Protein AF-A0A182UHN8-F1 (afdb_monomer_lite)

Radius of gyration: 19.1 Å; chains: 1; bounding box: 47×48×48 Å

pLDDT: mean 83.37, std 19.66, range [26.17, 98.44]

Structure (mmCIF, N/CA/C/O backbone):
data_AF-A0A182UHN8-F1
#
_entry.id   AF-A0A182UHN8-F1
#
loop_
_atom_site.group_PDB
_atom_site.id
_atom_site.type_symbol
_atom_site.label_atom_id
_atom_site.label_alt_id
_atom_site.label_comp_id
_atom_site.label_asym_id
_atom_site.label_entity_id
_atom_site.label_seq_id
_atom_site.pdbx_PDB_ins_code
_atom_site.Cartn_x
_atom_site.Cartn_y
_atom_site.Cartn_z
_atom_site.occupancy
_atom_site.B_iso_or_equiv
_atom_site.auth_seq_id
_atom_site.auth_comp_id
_atom_site.auth_asym_id
_atom_site.auth_atom_id
_atom_site.pdbx_PDB_model_num
ATOM 1 N N . MET A 1 1 ? 20.102 -12.180 -18.387 1.00 26.17 1 MET A N 1
ATOM 2 C CA . MET A 1 1 ? 20.367 -13.441 -17.661 1.00 26.17 1 MET A CA 1
ATOM 3 C C . MET A 1 1 ? 20.491 -13.085 -16.193 1.00 26.17 1 MET A C 1
ATOM 5 O O . MET A 1 1 ? 21.387 -12.323 -15.868 1.00 26.17 1 MET A O 1
ATOM 9 N N . CYS A 1 2 ? 19.552 -13.529 -15.353 1.00 28.80 2 CYS A N 1
ATOM 10 C CA . CYS A 1 2 ? 19.682 -13.438 -13.893 1.00 28.80 2 CYS A CA 1
ATOM 11 C C . CYS A 1 2 ? 20.934 -14.241 -13.522 1.00 28.80 2 CYS A C 1
ATOM 13 O O . CYS A 1 2 ? 21.008 -15.406 -13.922 1.00 28.80 2 CYS A O 1
ATOM 15 N N . SER A 1 3 ? 21.935 -13.631 -12.882 1.00 26.42 3 SER A N 1
ATOM 16 C CA . SER A 1 3 ? 23.120 -14.385 -12.479 1.00 26.42 3 SER A CA 1
ATOM 17 C C . SER A 1 3 ? 22.705 -15.420 -11.433 1.00 26.42 3 SER A C 1
ATOM 19 O O . SER A 1 3 ? 21.833 -15.189 -10.595 1.00 26.42 3 SER A O 1
ATOM 21 N N . TRP A 1 4 ? 23.303 -16.601 -11.526 1.00 28.38 4 TRP A N 1
ATOM 22 C CA . TRP A 1 4 ? 23.056 -17.731 -10.633 1.00 28.38 4 TRP A CA 1
ATOM 23 C C . TRP A 1 4 ? 23.365 -17.424 -9.154 1.00 28.38 4 TRP A C 1
ATOM 25 O O . TRP A 1 4 ? 22.931 -18.162 -8.274 1.00 28.38 4 TRP A O 1
ATOM 35 N N . GLU A 1 5 ? 24.047 -16.312 -8.874 1.00 29.52 5 GLU A N 1
ATOM 36 C CA . GLU A 1 5 ? 24.466 -15.890 -7.536 1.00 29.52 5 GLU A CA 1
ATOM 37 C C . GLU A 1 5 ? 23.300 -15.317 -6.706 1.00 29.52 5 GLU A C 1
ATOM 39 O O . GLU A 1 5 ? 23.086 -15.789 -5.590 1.00 29.52 5 GLU A O 1
ATOM 44 N N . GLU A 1 6 ? 22.442 -14.450 -7.271 1.00 35.53 6 GLU A N 1
ATOM 45 C CA . GLU A 1 6 ? 21.230 -13.937 -6.586 1.00 35.53 6 GLU A CA 1
ATOM 46 C C . GLU A 1 6 ? 20.193 -15.045 -6.307 1.00 35.53 6 GLU A C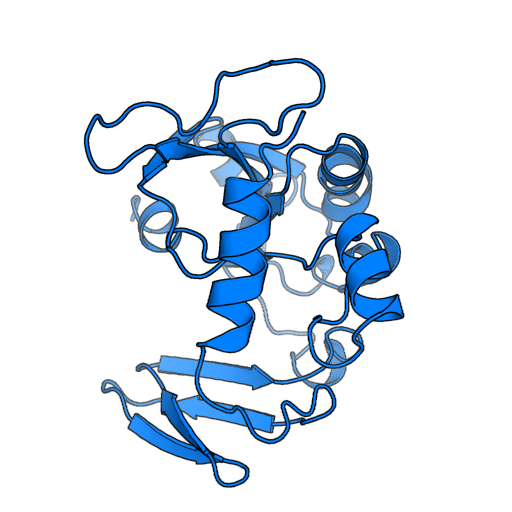 1
ATOM 48 O O . GLU A 1 6 ? 19.401 -14.966 -5.365 1.00 35.53 6 GLU A O 1
ATOM 53 N N . LEU A 1 7 ? 20.186 -16.094 -7.137 1.00 40.84 7 LEU A N 1
ATOM 54 C CA . LEU A 1 7 ? 19.288 -17.246 -7.001 1.00 40.84 7 LEU A CA 1
ATOM 55 C C . LEU A 1 7 ? 19.730 -18.191 -5.876 1.00 40.84 7 LEU A C 1
ATOM 57 O O . LEU A 1 7 ? 18.882 -18.820 -5.240 1.00 40.84 7 LEU A O 1
ATOM 61 N N . SER A 1 8 ? 21.036 -18.264 -5.605 1.00 36.09 8 SER A N 1
ATOM 62 C CA . SER A 1 8 ? 21.574 -19.024 -4.473 1.00 36.09 8 SER A CA 1
ATOM 63 C C . SER A 1 8 ? 21.294 -18.324 -3.144 1.00 36.09 8 SER A C 1
ATOM 65 O O . SER A 1 8 ? 20.935 -18.982 -2.174 1.00 36.09 8 SER A O 1
ATOM 67 N N . GLU A 1 9 ? 21.342 -16.991 -3.121 1.00 33.19 9 GLU A N 1
ATOM 68 C CA . GLU A 1 9 ? 21.148 -16.185 -1.915 1.00 33.19 9 GLU A CA 1
ATOM 69 C C . GLU A 1 9 ? 19.681 -16.202 -1.446 1.00 33.19 9 GLU A C 1
ATOM 71 O O . GLU A 1 9 ? 19.409 -16.358 -0.256 1.00 33.19 9 GLU A O 1
ATOM 76 N N . GLN A 1 10 ? 18.721 -16.188 -2.383 1.00 37.94 10 GLN A N 1
ATOM 77 C CA . GLN A 1 10 ? 17.288 -16.352 -2.081 1.00 37.94 10 GLN A CA 1
ATOM 78 C C . GLN A 1 10 ? 16.959 -17.733 -1.494 1.00 37.94 10 GLN A C 1
ATOM 80 O O . GLN A 1 10 ? 16.134 -17.839 -0.588 1.00 37.94 10 GLN A O 1
ATOM 85 N N . ALA A 1 11 ? 17.605 -18.795 -1.983 1.00 34.56 11 ALA A N 1
ATOM 86 C CA . ALA A 1 11 ? 17.442 -20.143 -1.438 1.00 34.56 11 ALA A CA 1
ATOM 87 C C . ALA A 1 11 ? 18.191 -20.322 -0.103 1.00 34.56 11 ALA A C 1
ATOM 89 O O . ALA A 1 11 ? 17.717 -21.025 0.788 1.00 34.56 11 ALA A O 1
ATOM 90 N N . TYR A 1 12 ? 19.339 -19.660 0.057 1.00 31.59 12 TYR A N 1
ATOM 91 C CA . TYR A 1 12 ? 20.165 -19.722 1.258 1.00 31.59 12 TYR A CA 1
ATOM 92 C C . TYR A 1 12 ? 19.512 -19.004 2.445 1.00 31.59 12 TYR A C 1
ATOM 94 O O . TYR A 1 12 ? 19.474 -19.564 3.539 1.00 31.59 12 TYR A O 1
ATOM 102 N N . LEU A 1 13 ? 18.924 -17.820 2.234 1.00 37.41 13 LEU A N 1
ATOM 103 C CA . LEU A 1 13 ? 18.219 -17.065 3.278 1.00 37.41 13 LEU A CA 1
ATOM 104 C C . LEU A 1 13 ? 16.912 -17.743 3.719 1.00 37.41 13 LEU A C 1
ATOM 106 O O . LEU A 1 13 ? 16.587 -17.719 4.904 1.00 37.41 13 LEU A O 1
ATOM 110 N N . LEU A 1 14 ? 16.207 -18.420 2.805 1.00 40.31 14 LEU A N 1
ATOM 111 C CA . LEU A 1 14 ? 15.054 -19.266 3.147 1.00 40.31 14 LEU A CA 1
ATOM 112 C C . LEU A 1 14 ? 15.443 -20.492 3.988 1.00 40.31 14 LEU A C 1
ATOM 114 O O . LEU A 1 14 ? 14.642 -20.939 4.801 1.00 40.31 14 LEU A O 1
ATOM 118 N N . ASN A 1 15 ? 16.659 -21.016 3.816 1.00 32.66 15 ASN A N 1
ATOM 119 C CA . ASN A 1 15 ? 17.153 -22.175 4.565 1.00 32.66 15 ASN A CA 1
ATOM 120 C C . ASN A 1 15 ? 17.793 -21.821 5.924 1.00 32.66 15 ASN A C 1
ATOM 122 O O . ASN A 1 15 ? 17.987 -22.725 6.730 1.00 32.66 15 ASN A O 1
ATOM 126 N N . HIS A 1 16 ? 18.132 -20.548 6.179 1.00 32.53 16 HIS A N 1
ATOM 127 C CA . HIS A 1 16 ? 18.831 -20.111 7.403 1.00 32.53 16 HIS A CA 1
ATOM 128 C C . HIS A 1 16 ? 18.027 -19.149 8.290 1.00 32.53 16 HIS A C 1
ATOM 130 O O . HIS A 1 16 ? 18.481 -18.810 9.384 1.00 32.53 16 HIS A O 1
ATOM 136 N N . ALA A 1 17 ? 16.829 -18.726 7.876 1.00 39.88 17 ALA A N 1
ATOM 137 C CA . ALA A 1 17 ? 15.845 -18.233 8.832 1.00 39.88 17 ALA A CA 1
ATOM 138 C C . ALA A 1 17 ? 15.439 -19.428 9.705 1.00 39.88 17 ALA A C 1
ATOM 140 O O . ALA A 1 17 ? 14.982 -20.438 9.173 1.00 39.88 17 ALA A O 1
ATOM 141 N N . GLY A 1 18 ? 15.707 -19.341 11.012 1.00 36.97 18 GLY A N 1
ATOM 142 C CA . GLY A 1 18 ? 15.533 -20.431 11.974 1.00 36.97 18 GLY A CA 1
ATOM 143 C C . GLY A 1 18 ? 14.221 -21.191 11.791 1.00 36.97 18 GLY A C 1
ATOM 144 O O . GLY A 1 18 ? 13.231 -20.625 11.337 1.00 36.97 18 GLY A O 1
ATOM 145 N N . SER A 1 19 ? 14.245 -22.481 12.124 1.00 38.59 19 SER A N 1
ATOM 146 C CA . SER A 1 19 ? 13.119 -23.410 12.038 1.00 38.59 19 SER A CA 1
ATOM 147 C C . SER A 1 19 ? 11.829 -22.802 12.597 1.00 38.59 19 SER A C 1
ATOM 149 O O . SER A 1 19 ? 11.541 -22.915 13.786 1.00 38.59 19 SER A O 1
ATOM 151 N N . VAL A 1 20 ? 11.036 -22.171 11.730 1.00 43.16 20 VAL A N 1
ATOM 152 C CA . VAL A 1 20 ? 9.632 -21.888 12.002 1.00 43.16 20 VAL A CA 1
ATOM 153 C C . VAL A 1 20 ? 8.937 -23.230 11.838 1.00 43.16 20 VAL A C 1
ATOM 155 O O . VAL A 1 20 ? 8.505 -23.609 10.745 1.00 43.16 20 VAL A O 1
ATOM 158 N N . GLU A 1 21 ? 8.935 -24.017 12.910 1.00 48.03 21 GLU A N 1
ATOM 159 C CA . GLU A 1 21 ? 8.080 -25.187 13.003 1.00 48.03 21 GLU A CA 1
ATOM 160 C C . GLU A 1 21 ? 6.629 -24.698 12.871 1.00 48.03 21 GLU A C 1
ATOM 162 O O . GLU A 1 21 ? 6.064 -24.095 13.773 1.00 48.03 21 GLU A O 1
ATOM 167 N N . HIS A 1 22 ? 6.056 -24.928 11.686 1.00 52.06 22 HIS A N 1
ATOM 168 C CA . HIS A 1 22 ? 4.647 -24.730 11.335 1.00 52.06 22 HIS A CA 1
ATOM 169 C C . HIS A 1 22 ? 4.134 -23.275 11.279 1.00 52.06 22 HIS A C 1
ATOM 171 O O . HIS A 1 22 ? 3.301 -22.870 12.085 1.00 52.06 22 HIS A O 1
ATOM 177 N N . TYR A 1 23 ? 4.500 -22.524 10.227 1.00 55.06 23 TYR A N 1
ATOM 178 C CA . TYR A 1 23 ? 3.661 -21.399 9.781 1.00 55.06 23 TYR A CA 1
ATOM 179 C C . TYR A 1 23 ? 2.317 -21.946 9.283 1.00 55.06 23 TYR A C 1
ATOM 181 O O . TYR A 1 23 ? 2.224 -22.511 8.190 1.00 55.06 23 TYR A O 1
ATOM 189 N N . ASP A 1 24 ? 1.287 -21.810 10.108 1.00 67.81 24 ASP A N 1
ATOM 190 C CA . ASP A 1 24 ? -0.085 -22.140 9.752 1.00 67.81 24 ASP A CA 1
ATOM 191 C C . ASP A 1 24 ? -0.770 -20.882 9.202 1.00 67.81 24 ASP A C 1
ATOM 193 O O . ASP A 1 24 ? -1.105 -19.948 9.931 1.00 67.81 24 ASP A O 1
ATOM 197 N N . ALA A 1 25 ? -0.931 -20.864 7.878 1.00 63.78 25 ALA A N 1
ATOM 198 C CA . ALA A 1 25 ? -1.525 -19.758 7.133 1.00 63.78 25 ALA A CA 1
ATOM 199 C C . ALA A 1 25 ? -3.021 -19.549 7.435 1.00 63.78 25 ALA A C 1
ATOM 201 O O . ALA A 1 25 ? -3.566 -18.509 7.065 1.00 63.78 25 ALA A O 1
ATOM 202 N N . ASP A 1 26 ? -3.668 -20.518 8.088 1.00 72.88 26 ASP A N 1
ATOM 203 C CA . ASP A 1 26 ? -5.080 -20.478 8.456 1.00 72.88 26 ASP A CA 1
ATOM 204 C C . ASP A 1 26 ? -5.279 -20.129 9.944 1.00 72.88 26 ASP A C 1
ATOM 206 O O . ASP A 1 26 ? -6.423 -20.074 10.422 1.00 72.88 26 ASP A O 1
ATOM 210 N N . ARG A 1 27 ? -4.190 -19.835 10.679 1.00 81.62 27 ARG A N 1
ATOM 211 C CA . ARG A 1 27 ? -4.266 -19.274 12.036 1.00 81.62 27 ARG A CA 1
ATOM 212 C C . ARG A 1 27 ? -5.012 -17.952 12.015 1.00 81.62 27 ARG A C 1
ATOM 214 O O . ARG A 1 27 ? -4.795 -17.086 11.168 1.00 81.62 27 ARG A O 1
ATOM 221 N N . ARG A 1 28 ? -5.906 -17.807 12.989 1.00 88.69 28 ARG A N 1
ATOM 222 C CA . ARG A 1 28 ? -6.798 -16.658 13.114 1.00 88.69 28 ARG A CA 1
ATOM 223 C C . ARG A 1 28 ? -6.740 -16.125 14.525 1.00 88.69 28 ARG A C 1
ATOM 225 O O . ARG A 1 28 ? -7.251 -16.756 15.443 1.00 88.69 28 ARG A O 1
ATOM 232 N N . PHE A 1 29 ? -6.194 -14.931 14.672 1.00 88.62 29 PHE A N 1
ATOM 233 C CA . PHE A 1 29 ? -6.163 -14.241 15.951 1.00 88.62 29 PHE A CA 1
ATOM 234 C C . PHE A 1 29 ? -6.209 -12.732 15.743 1.00 88.62 29 PHE A C 1
ATOM 236 O O . PHE A 1 29 ? -5.898 -12.214 14.671 1.00 88.62 29 PHE A O 1
ATOM 243 N N . ARG A 1 30 ? -6.618 -12.013 16.782 1.00 90.75 30 ARG A N 1
ATOM 244 C CA . ARG A 1 30 ? -6.564 -10.553 16.843 1.00 90.75 30 ARG A CA 1
ATOM 245 C C . ARG A 1 30 ? -6.094 -10.140 18.221 1.00 90.75 30 ARG A C 1
ATOM 247 O O . ARG A 1 30 ? -6.372 -10.829 19.199 1.00 90.75 30 ARG A O 1
ATOM 254 N N . GLY A 1 31 ? -5.444 -8.996 18.297 1.00 90.62 31 GLY A N 1
ATOM 255 C CA . GLY A 1 31 ? -4.995 -8.439 19.558 1.00 90.62 31 GLY A CA 1
ATOM 256 C C . GLY A 1 31 ? -4.920 -6.928 19.498 1.00 90.62 31 GLY A C 1
ATOM 257 O O . GLY A 1 31 ? -5.061 -6.309 18.442 1.00 90.62 31 GLY A O 1
ATOM 258 N N . GLN A 1 32 ? -4.724 -6.336 20.667 1.00 93.62 32 GLN A N 1
ATOM 259 C CA . GLN A 1 32 ? -4.545 -4.903 20.803 1.00 93.62 32 GLN A CA 1
ATOM 260 C C . GLN A 1 32 ? -3.597 -4.599 21.955 1.00 93.62 32 GLN A C 1
ATOM 262 O O . GLN A 1 32 ? -3.606 -5.276 22.982 1.00 93.62 32 GLN A O 1
ATOM 267 N N . ASN A 1 33 ? -2.824 -3.536 21.797 1.00 96.19 33 ASN A N 1
ATOM 268 C CA . ASN A 1 33 ? -2.113 -2.874 22.869 1.00 96.19 33 ASN A CA 1
ATOM 269 C C . ASN A 1 33 ? -2.633 -1.439 22.958 1.00 96.19 33 ASN A C 1
ATOM 271 O O . ASN A 1 33 ? -2.238 -0.582 22.175 1.00 96.19 33 ASN A O 1
ATOM 275 N N . SER A 1 34 ? -3.523 -1.174 23.912 1.00 96.31 34 SER A N 1
ATOM 276 C CA . SER A 1 34 ? -4.060 0.167 24.180 1.00 96.31 34 SER A CA 1
ATOM 277 C C . SER A 1 34 ? -3.166 1.005 25.100 1.00 96.31 34 SER A C 1
ATOM 279 O O . SER A 1 34 ? -3.499 2.145 25.421 1.00 96.31 34 SER A O 1
ATOM 281 N N . THR A 1 35 ? -2.032 0.459 25.544 1.00 96.75 35 THR A N 1
ATOM 282 C CA . THR A 1 35 ? -1.111 1.149 26.447 1.00 96.75 35 THR A CA 1
ATOM 283 C C . THR A 1 35 ? -0.149 2.063 25.684 1.00 96.75 35 THR A C 1
ATOM 285 O O . THR A 1 35 ? -0.059 2.047 24.454 1.00 96.75 35 THR A O 1
ATOM 288 N N . ASN A 1 36 ? 0.607 2.864 26.439 1.00 97.25 36 ASN A N 1
ATOM 289 C CA . ASN A 1 36 ? 1.628 3.768 25.908 1.00 97.25 36 ASN A CA 1
ATOM 290 C C . ASN A 1 36 ? 3.041 3.162 25.874 1.00 97.25 36 ASN A C 1
ATOM 292 O O . ASN A 1 36 ? 3.992 3.878 25.569 1.00 97.25 36 ASN A O 1
ATOM 296 N N . HIS A 1 37 ? 3.192 1.871 26.172 1.00 96.06 37 HIS A N 1
ATOM 297 C CA . HIS A 1 37 ? 4.466 1.160 26.107 1.00 96.06 37 HIS A CA 1
ATOM 298 C C . HIS A 1 37 ? 4.314 -0.147 25.328 1.00 96.06 37 HIS A C 1
ATOM 300 O O . HIS A 1 37 ? 3.216 -0.662 25.135 1.00 96.06 37 HIS A O 1
ATOM 306 N N . THR A 1 38 ? 5.428 -0.656 24.816 1.00 96.69 38 THR A N 1
ATOM 307 C CA . THR A 1 38 ? 5.451 -1.953 24.144 1.00 96.69 38 THR A CA 1
ATOM 308 C C . THR A 1 38 ? 5.147 -3.051 25.156 1.00 96.69 38 THR A C 1
ATOM 310 O O . THR A 1 38 ? 5.710 -3.044 26.251 1.00 96.69 38 THR A O 1
ATOM 313 N N . ILE A 1 39 ? 4.290 -3.999 24.784 1.00 95.50 39 ILE A N 1
ATOM 314 C CA . ILE A 1 39 ? 3.978 -5.171 25.608 1.00 95.50 39 ILE A CA 1
ATOM 315 C C . ILE A 1 39 ? 4.495 -6.443 24.941 1.00 95.50 39 ILE A C 1
ATOM 317 O O . ILE A 1 39 ? 4.625 -6.505 23.717 1.00 95.50 39 ILE A O 1
ATOM 321 N N . ILE A 1 40 ? 4.765 -7.459 25.756 1.00 94.44 40 ILE A N 1
ATOM 322 C CA . ILE A 1 40 ? 4.991 -8.828 25.295 1.00 94.44 40 ILE A CA 1
ATOM 323 C C . ILE A 1 40 ? 3.736 -9.621 25.643 1.00 94.44 40 ILE A C 1
ATOM 325 O O . ILE A 1 40 ? 3.259 -9.555 26.776 1.00 94.44 40 ILE A O 1
ATOM 329 N N . THR A 1 41 ? 3.184 -10.336 24.672 1.00 89.62 41 THR A N 1
ATOM 330 C CA . THR A 1 41 ? 2.010 -11.189 24.866 1.00 89.62 41 THR A CA 1
ATOM 331 C C . THR A 1 41 ? 2.242 -12.547 24.225 1.00 89.62 41 THR A C 1
ATOM 333 O O . THR A 1 41 ? 2.949 -12.643 23.224 1.00 89.62 41 THR A O 1
ATOM 336 N N . GLU A 1 42 ? 1.670 -13.592 24.809 1.00 89.44 42 GLU A N 1
ATOM 337 C CA . GLU A 1 42 ? 1.708 -14.939 24.253 1.00 89.44 42 GLU A CA 1
ATOM 338 C C . GLU A 1 42 ? 0.381 -15.220 23.545 1.00 89.44 42 GLU A C 1
ATOM 340 O O . GLU A 1 42 ? -0.693 -15.026 24.117 1.00 89.44 42 GLU A O 1
ATOM 345 N N . MET A 1 43 ? 0.450 -15.646 22.288 1.00 83.81 43 MET A N 1
ATOM 346 C CA . MET A 1 43 ? -0.704 -16.036 21.480 1.00 83.81 43 MET A CA 1
ATOM 347 C C . MET A 1 43 ? -0.337 -17.306 20.720 1.00 83.81 43 MET A C 1
ATOM 349 O O . MET A 1 43 ? 0.716 -17.361 20.094 1.00 83.81 43 MET A O 1
ATOM 353 N N . ASP A 1 44 ? -1.186 -18.329 20.789 1.00 78.69 44 ASP A N 1
ATOM 354 C CA . ASP A 1 44 ? -0.973 -19.619 20.115 1.00 78.69 44 ASP A CA 1
ATOM 355 C C . ASP A 1 44 ? 0.407 -20.263 20.387 1.00 78.69 44 ASP A C 1
ATOM 357 O O . ASP A 1 44 ? 0.987 -20.909 19.517 1.00 78.69 44 ASP A O 1
ATOM 361 N N . GLY A 1 45 ? 0.940 -20.093 21.604 1.00 83.25 45 GLY A N 1
ATOM 362 C CA . GLY A 1 45 ? 2.239 -20.643 22.016 1.00 83.25 45 GLY A CA 1
ATOM 363 C C . GLY A 1 45 ? 3.458 -19.882 21.480 1.00 83.25 45 GLY A C 1
ATOM 364 O O . GLY A 1 45 ? 4.590 -20.321 21.677 1.00 83.25 45 GLY A O 1
ATOM 365 N N . GLU A 1 46 ? 3.251 -18.740 20.821 1.00 83.88 46 GLU A N 1
ATOM 366 C CA . GLU A 1 46 ? 4.307 -17.845 20.355 1.00 83.88 46 GLU A CA 1
ATOM 367 C C . GLU A 1 46 ? 4.276 -16.518 21.125 1.00 83.88 46 GLU A C 1
ATOM 369 O O . GLU A 1 46 ? 3.220 -15.986 21.473 1.00 83.88 46 GLU A O 1
ATOM 374 N N . SER A 1 47 ? 5.459 -15.964 21.400 1.00 88.75 47 SER A N 1
ATOM 375 C CA . SER A 1 47 ? 5.605 -14.660 22.053 1.00 88.75 47 SER A CA 1
ATOM 376 C C . SER A 1 47 ? 5.688 -13.541 21.020 1.00 88.75 47 SER A C 1
ATOM 378 O O . SER A 1 47 ? 6.559 -13.545 20.151 1.00 88.75 47 SER A O 1
ATOM 380 N N . PHE A 1 48 ? 4.829 -12.536 21.162 1.00 89.75 48 PHE A N 1
ATOM 381 C CA . PHE A 1 48 ? 4.754 -11.379 20.281 1.00 89.75 48 PHE A CA 1
ATOM 382 C C . PHE A 1 48 ? 5.105 -10.094 21.020 1.00 89.75 48 PHE A C 1
ATOM 384 O O . PHE A 1 48 ? 4.627 -9.838 22.127 1.00 89.75 48 PHE A O 1
ATOM 391 N N . LEU A 1 49 ? 5.893 -9.249 20.358 1.00 94.31 49 LEU A N 1
ATOM 392 C CA . LEU A 1 49 ? 6.165 -7.883 20.784 1.00 94.31 49 LEU A CA 1
ATOM 393 C C . LEU A 1 49 ? 5.170 -6.937 20.102 1.00 94.31 49 LEU A C 1
ATOM 395 O O . LEU A 1 49 ? 5.224 -6.763 18.885 1.00 94.31 49 LEU A O 1
ATOM 399 N N . ILE A 1 50 ? 4.273 -6.316 20.869 1.00 94.69 50 ILE A N 1
ATOM 400 C CA . ILE A 1 50 ? 3.207 -5.465 20.326 1.00 94.69 50 ILE A CA 1
ATOM 401 C C . ILE A 1 50 ? 3.485 -3.992 20.660 1.00 94.69 50 ILE A C 1
ATOM 403 O O . ILE A 1 50 ? 3.507 -3.632 21.845 1.00 94.69 50 ILE A O 1
ATOM 407 N N . PRO A 1 51 ? 3.673 -3.114 19.654 1.00 95.44 51 PRO A N 1
ATOM 408 C CA . PRO A 1 51 ? 3.914 -1.690 19.878 1.00 95.44 51 PRO A CA 1
ATOM 409 C C . PRO A 1 51 ? 2.757 -0.986 20.606 1.00 95.44 51 PRO A C 1
ATOM 411 O O . PRO A 1 51 ? 1.630 -1.486 20.586 1.00 95.44 51 PRO A O 1
ATOM 414 N N . PRO A 1 52 ? 3.006 0.182 21.227 1.00 96.06 52 PRO A N 1
ATOM 415 C CA . PRO A 1 52 ? 1.958 0.989 21.847 1.00 96.06 52 PRO A CA 1
ATOM 416 C C . PRO A 1 52 ? 0.866 1.379 20.849 1.00 96.06 52 PRO A C 1
ATOM 418 O O . PRO A 1 52 ? 1.176 1.744 19.716 1.00 96.06 52 PRO A O 1
ATOM 421 N N . ARG A 1 53 ? -0.388 1.416 21.307 1.00 95.31 53 ARG A N 1
ATOM 422 C CA . ARG A 1 53 ? -1.555 1.914 20.551 1.00 95.31 53 ARG A CA 1
ATOM 423 C C . ARG A 1 53 ? -1.744 1.243 19.184 1.00 95.31 53 ARG A C 1
ATOM 425 O O . ARG A 1 53 ? -2.048 1.909 18.199 1.00 95.31 53 ARG A O 1
ATOM 432 N N . VAL A 1 54 ? -1.570 -0.076 19.133 1.00 94.62 54 VAL A N 1
ATOM 433 C CA . VAL A 1 54 ? -1.760 -0.892 17.924 1.00 94.62 54 VAL A CA 1
ATOM 434 C C . VAL A 1 54 ? -2.858 -1.916 18.157 1.00 94.62 54 VAL A C 1
ATOM 436 O O . VAL A 1 54 ? -2.853 -2.611 19.170 1.00 94.62 54 VAL A O 1
ATOM 439 N N . ALA A 1 55 ? -3.757 -2.053 17.188 1.00 93.88 55 ALA A N 1
ATOM 440 C CA . ALA A 1 55 ? -4.591 -3.234 17.017 1.00 93.88 55 ALA A CA 1
ATOM 441 C C . ALA A 1 55 ? -4.108 -4.005 15.784 1.00 93.88 55 ALA A C 1
ATOM 443 O O . ALA A 1 55 ? -3.608 -3.411 14.828 1.00 93.88 55 ALA A O 1
ATOM 444 N N . PHE A 1 56 ? -4.224 -5.327 15.811 1.00 93.06 56 PHE A N 1
ATOM 445 C CA . PHE A 1 56 ? -3.805 -6.179 14.705 1.00 93.06 56 PHE A CA 1
ATOM 446 C C . PHE A 1 56 ? -4.732 -7.378 14.556 1.00 93.06 56 PHE A C 1
ATOM 448 O O . PHE A 1 56 ? -5.335 -7.860 15.519 1.00 93.06 56 PHE A O 1
ATOM 455 N N . ILE A 1 57 ? -4.809 -7.869 13.325 1.00 92.44 57 ILE A N 1
ATOM 456 C CA . ILE A 1 57 ? -5.589 -9.034 12.931 1.00 92.44 57 ILE A CA 1
ATOM 457 C C . ILE A 1 57 ? -4.675 -9.911 12.080 1.00 92.44 57 ILE A C 1
ATOM 459 O O . ILE A 1 57 ? -4.123 -9.452 11.082 1.00 92.44 57 ILE A O 1
ATOM 463 N N . ASN A 1 58 ? -4.533 -11.173 12.468 1.00 90.31 58 ASN A N 1
ATOM 464 C CA . ASN A 1 58 ? -4.045 -12.223 11.594 1.00 90.31 58 ASN A CA 1
ATOM 465 C C . ASN A 1 58 ? -5.259 -12.991 11.071 1.00 90.31 58 ASN A C 1
ATOM 467 O O . ASN A 1 58 ? -5.916 -13.730 11.807 1.00 90.31 58 ASN A O 1
ATOM 471 N N . SER A 1 59 ? -5.607 -12.750 9.813 1.00 89.75 59 SER A N 1
ATOM 472 C CA . SER A 1 59 ? -6.630 -13.508 9.109 1.00 89.75 59 SER A CA 1
ATOM 473 C C . SER A 1 59 ? -6.442 -13.370 7.609 1.00 89.75 59 SER A C 1
ATOM 475 O O . SER A 1 59 ? -5.744 -12.485 7.111 1.00 89.75 59 SER A O 1
ATOM 477 N N . SER A 1 60 ? -7.127 -14.238 6.883 1.00 88.69 60 SER A N 1
ATOM 478 C CA . SER A 1 60 ? -7.259 -14.113 5.447 1.00 88.69 60 SER A CA 1
ATOM 479 C C . SER A 1 60 ? -8.073 -12.862 5.080 1.00 88.69 60 SER A C 1
ATOM 481 O O . SER A 1 60 ? -9.101 -12.573 5.689 1.00 88.69 60 SER A O 1
ATOM 483 N N . ILE A 1 61 ? -7.611 -12.119 4.070 1.00 89.81 61 ILE A N 1
ATOM 484 C CA . ILE A 1 61 ? -8.210 -10.837 3.663 1.00 89.81 61 ILE A CA 1
ATOM 485 C C . ILE A 1 61 ? -9.614 -10.976 3.054 1.00 89.81 61 ILE A C 1
ATOM 487 O O . ILE A 1 61 ? -10.375 -10.019 3.043 1.00 89.81 61 ILE A O 1
ATOM 491 N N . ASP A 1 62 ? -9.987 -12.158 2.565 1.00 88.94 62 ASP A N 1
ATOM 492 C CA . ASP A 1 62 ? -11.356 -12.450 2.108 1.00 88.94 62 ASP A CA 1
ATOM 493 C C . ASP A 1 62 ? -12.396 -12.348 3.239 1.00 88.94 62 ASP A C 1
ATOM 495 O O . ASP A 1 62 ? -13.579 -12.170 2.969 1.00 88.94 62 ASP A O 1
ATOM 499 N N . ARG A 1 63 ? -11.952 -12.384 4.500 1.00 91.50 63 ARG A N 1
ATOM 500 C CA . ARG A 1 63 ? -12.774 -12.213 5.705 1.00 91.50 63 ARG A CA 1
ATOM 501 C C . ARG A 1 63 ? -12.712 -10.794 6.266 1.00 91.50 63 ARG A C 1
ATOM 503 O O . ARG A 1 63 ? -12.989 -10.593 7.443 1.00 91.50 63 ARG A O 1
ATOM 510 N N . PHE A 1 64 ? -12.324 -9.811 5.452 1.00 92.56 64 PHE A N 1
ATOM 511 C CA . PHE A 1 64 ? -12.163 -8.412 5.861 1.00 92.56 64 PHE A CA 1
ATOM 512 C C . PHE A 1 64 ? -13.364 -7.887 6.668 1.00 92.56 64 PHE A C 1
ATOM 514 O O . PHE A 1 64 ? -13.191 -7.358 7.765 1.00 92.56 64 PHE A O 1
ATOM 521 N N . GLU A 1 65 ? -14.580 -8.104 6.158 1.00 92.25 65 GLU A N 1
ATOM 522 C CA . GLU A 1 65 ? -15.829 -7.622 6.770 1.00 92.25 65 GLU A CA 1
ATOM 523 C C . GLU A 1 65 ? -16.187 -8.332 8.088 1.00 92.25 65 GLU A C 1
ATOM 525 O O . GLU A 1 65 ? -17.072 -7.879 8.806 1.00 92.25 65 GLU A O 1
ATOM 530 N N . GLU A 1 66 ? -15.514 -9.431 8.441 1.00 93.94 66 GLU A N 1
ATOM 531 C CA . GLU A 1 66 ? -15.719 -10.104 9.729 1.00 93.94 66 GLU A CA 1
ATOM 532 C C . GLU A 1 66 ? -14.935 -9.446 10.873 1.00 93.94 66 GLU A C 1
ATOM 534 O O . GLU A 1 66 ? -15.231 -9.689 12.044 1.00 93.94 66 GLU A O 1
ATOM 539 N N . TYR A 1 67 ? -13.912 -8.647 10.551 1.00 91.50 67 TYR A N 1
ATOM 540 C CA . TYR A 1 67 ? -12.999 -8.074 11.542 1.00 91.50 67 TYR A CA 1
ATOM 541 C C . TYR A 1 67 ? -12.987 -6.552 11.590 1.00 91.50 67 TYR A C 1
ATOM 543 O O . TYR A 1 67 ? -12.639 -6.009 12.638 1.00 91.50 67 TYR A O 1
ATOM 551 N N . ILE A 1 68 ? -13.327 -5.887 10.488 1.00 93.81 68 ILE A N 1
ATOM 552 C CA . ILE A 1 68 ? -13.358 -4.428 10.390 1.00 93.81 68 ILE A CA 1
ATOM 553 C C . ILE A 1 68 ? -14.814 -3.980 10.353 1.00 93.81 68 ILE A C 1
ATOM 555 O O . ILE A 1 68 ? -15.586 -4.445 9.512 1.00 93.81 68 ILE A O 1
ATOM 559 N N . ASP A 1 69 ? -15.181 -3.083 11.266 1.00 92.62 69 ASP A N 1
ATOM 560 C CA . ASP A 1 69 ? -16.537 -2.544 11.326 1.00 92.62 69 ASP A CA 1
ATOM 561 C C . ASP A 1 69 ? -16.828 -1.721 10.061 1.00 92.62 69 ASP A C 1
ATOM 563 O O . ASP A 1 69 ? -15.979 -0.968 9.581 1.00 92.62 69 ASP A O 1
ATOM 567 N N . GLN A 1 70 ? -18.035 -1.845 9.508 1.00 88.69 70 GLN A N 1
ATOM 568 C CA . GLN A 1 70 ? -18.445 -1.136 8.292 1.00 88.69 70 GLN A CA 1
ATOM 569 C C . GLN A 1 70 ? -18.417 0.389 8.473 1.00 88.69 70 GLN A C 1
ATOM 571 O O . GLN A 1 70 ? -18.199 1.135 7.508 1.00 88.69 70 GLN A O 1
ATOM 576 N N . ASP A 1 71 ? -18.589 0.856 9.708 1.00 90.38 71 ASP A N 1
ATOM 577 C CA . ASP A 1 71 ? -18.528 2.274 10.051 1.00 90.38 71 ASP A CA 1
ATOM 578 C C . ASP A 1 71 ? -17.101 2.770 10.321 1.00 90.38 71 ASP A C 1
ATOM 580 O O . ASP A 1 71 ? -16.866 3.980 10.307 1.00 90.38 71 ASP A O 1
ATOM 584 N N . GLU A 1 72 ? -16.123 1.871 10.462 1.00 95.12 72 GLU A N 1
ATOM 585 C CA . GLU A 1 72 ? -14.727 2.234 10.699 1.00 95.12 72 GLU A CA 1
ATOM 586 C C . GLU A 1 72 ? -14.116 2.889 9.455 1.00 95.12 72 GLU A C 1
ATOM 588 O O . GLU A 1 72 ? -14.121 2.319 8.358 1.00 95.12 72 GLU A O 1
ATOM 593 N N . LYS A 1 73 ? -13.597 4.110 9.625 1.00 96.75 73 LYS A N 1
ATOM 594 C CA . LYS A 1 73 ? -12.908 4.877 8.579 1.00 96.75 73 LYS A CA 1
ATOM 595 C C . LYS A 1 73 ? -11.462 5.112 8.985 1.00 96.75 73 LYS A C 1
ATOM 597 O O . LYS A 1 73 ? -11.170 5.309 10.162 1.00 96.75 73 LYS A O 1
ATOM 602 N N . PHE A 1 74 ? -10.582 5.171 7.995 1.00 96.38 74 PHE A N 1
ATOM 603 C CA . PHE A 1 74 ? -9.154 5.386 8.210 1.00 96.38 74 PHE A CA 1
ATOM 604 C C . PHE A 1 74 ? -8.685 6.676 7.542 1.00 96.38 74 PHE A C 1
ATOM 606 O O . PHE A 1 74 ? -9.132 7.008 6.448 1.00 96.38 74 PHE A O 1
ATOM 613 N N . ASP A 1 75 ? -7.732 7.376 8.152 1.00 95.56 75 ASP A N 1
ATOM 614 C CA . ASP A 1 75 ? -7.050 8.508 7.507 1.00 95.56 75 ASP A CA 1
ATOM 615 C C . ASP A 1 75 ? -6.065 8.040 6.426 1.00 95.56 75 ASP A C 1
ATOM 617 O O . ASP A 1 75 ? -5.875 8.698 5.403 1.00 95.56 75 ASP A O 1
ATOM 621 N N . LEU A 1 76 ? -5.455 6.872 6.636 1.00 96.25 76 LEU A N 1
ATOM 622 C CA . LEU A 1 76 ? -4.448 6.289 5.761 1.00 96.25 76 LEU A CA 1
ATOM 623 C C . LEU A 1 76 ? -4.632 4.773 5.691 1.00 96.25 76 LEU A C 1
ATOM 625 O O . LEU A 1 76 ? -4.587 4.081 6.705 1.00 96.25 76 LEU A O 1
ATOM 629 N N . ILE A 1 77 ? -4.767 4.257 4.475 1.00 97.00 77 ILE A N 1
ATOM 630 C CA . ILE A 1 77 ? -4.820 2.830 4.170 1.00 97.00 77 ILE A CA 1
ATOM 631 C C . ILE A 1 77 ? -3.610 2.507 3.297 1.00 97.00 77 ILE A C 1
ATOM 633 O O . ILE A 1 77 ? -3.473 3.054 2.205 1.00 97.00 77 ILE A O 1
ATOM 637 N N . VAL A 1 78 ? -2.731 1.615 3.758 1.00 96.94 78 VAL A N 1
ATOM 638 C CA . VAL A 1 78 ? -1.534 1.194 3.013 1.00 96.94 78 VAL A CA 1
ATOM 639 C C . VAL A 1 78 ? -1.633 -0.286 2.675 1.00 96.94 78 VAL A C 1
ATOM 641 O O . VAL A 1 78 ? -1.825 -1.119 3.556 1.00 96.94 78 VAL A O 1
ATOM 644 N N . LEU A 1 79 ? -1.460 -0.616 1.399 1.00 96.38 79 LEU A N 1
ATOM 645 C CA . LEU A 1 79 ? -1.476 -1.977 0.888 1.00 96.38 79 LEU A CA 1
ATOM 646 C C . LEU A 1 79 ? -0.111 -2.338 0.299 1.00 96.38 79 LEU A C 1
ATOM 648 O O . LEU A 1 79 ? 0.414 -1.633 -0.563 1.00 96.38 79 LEU A O 1
ATOM 652 N N . ASP A 1 80 ? 0.422 -3.485 0.714 1.00 93.50 80 ASP A N 1
ATOM 653 C CA . ASP A 1 80 ? 1.528 -4.185 0.049 1.00 93.50 80 ASP A CA 1
ATOM 654 C C . ASP A 1 80 ? 1.038 -5.571 -0.386 1.00 93.50 80 ASP A C 1
ATOM 656 O O . ASP A 1 80 ? 1.290 -6.571 0.292 1.00 93.50 80 ASP A O 1
ATOM 660 N N . PRO A 1 81 ? 0.212 -5.638 -1.446 1.00 91.50 81 PRO A N 1
ATOM 661 C CA . PRO A 1 81 ? -0.459 -6.875 -1.784 1.00 91.50 81 PRO A CA 1
ATOM 662 C C . PRO A 1 81 ? 0.548 -7.92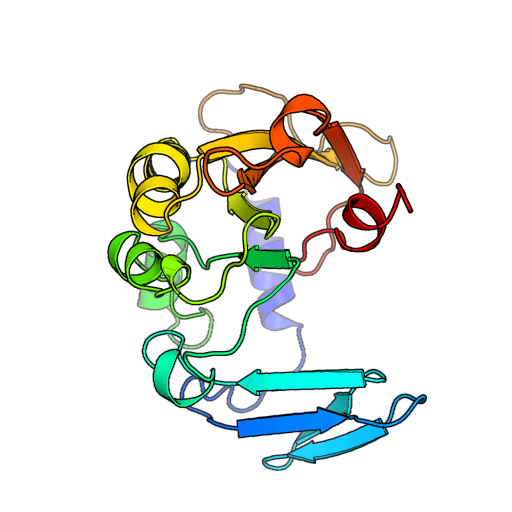9 -2.279 1.00 91.50 81 PRO A C 1
ATOM 664 O O . PRO A 1 81 ? 1.482 -7.609 -3.023 1.00 91.50 81 PRO A O 1
ATOM 667 N N . PRO A 1 82 ? 0.336 -9.213 -1.938 1.00 86.94 82 PRO A N 1
ATOM 668 C CA . PRO A 1 82 ? 1.135 -10.332 -2.427 1.00 86.94 82 PRO A CA 1
ATOM 669 C C . PRO A 1 82 ? 0.804 -10.616 -3.901 1.00 86.94 82 PRO A C 1
ATOM 671 O O . PRO A 1 82 ? 0.097 -11.575 -4.228 1.00 86.94 82 PRO A O 1
ATOM 674 N N . TRP A 1 83 ? 1.293 -9.741 -4.786 1.00 85.19 83 TRP A N 1
ATOM 675 C CA . TRP A 1 83 ? 1.020 -9.731 -6.222 1.00 85.19 83 TRP A CA 1
ATOM 676 C C . TRP A 1 83 ? 1.173 -11.109 -6.861 1.00 85.19 83 TRP A C 1
ATOM 678 O O . TRP A 1 83 ? 2.148 -11.830 -6.618 1.00 85.19 83 TRP A O 1
ATOM 688 N N . TRP A 1 84 ? 0.251 -11.443 -7.762 1.00 77.50 84 TRP A N 1
ATOM 689 C CA . TRP A 1 84 ? 0.323 -12.680 -8.522 1.00 77.50 84 TRP A CA 1
ATOM 690 C C . TRP A 1 84 ? 1.619 -12.760 -9.341 1.00 77.50 84 TRP A C 1
ATOM 692 O O . TRP A 1 84 ? 1.835 -12.022 -10.304 1.00 77.50 84 TRP A O 1
ATOM 702 N N . ASN A 1 85 ? 2.489 -13.707 -8.988 1.00 73.44 85 ASN A N 1
ATOM 703 C CA . ASN A 1 85 ? 3.803 -13.854 -9.601 1.00 73.44 85 ASN A CA 1
ATOM 704 C C . ASN A 1 85 ? 4.044 -15.288 -10.098 1.00 73.44 85 ASN A C 1
ATOM 706 O O . ASN A 1 85 ? 4.094 -16.253 -9.331 1.00 73.44 85 ASN A O 1
ATOM 710 N N . LYS A 1 86 ? 4.262 -15.432 -11.413 1.00 66.00 86 LYS A N 1
ATOM 711 C CA . LYS A 1 86 ? 4.497 -16.727 -12.076 1.00 66.00 86 LYS A CA 1
ATOM 712 C C . LYS A 1 86 ? 5.697 -17.493 -11.500 1.00 66.00 86 LYS A C 1
ATOM 714 O O . LYS A 1 86 ? 5.666 -18.720 -11.498 1.00 66.00 86 LYS A O 1
ATOM 719 N N . TYR A 1 87 ? 6.731 -16.801 -11.020 1.00 64.56 87 TYR A N 1
ATOM 720 C CA . TYR A 1 87 ? 7.907 -17.434 -10.420 1.00 64.56 87 TYR A CA 1
ATOM 721 C C . TYR A 1 87 ? 7.581 -18.069 -9.065 1.00 64.56 87 TYR A C 1
ATOM 723 O O . TYR A 1 87 ? 7.815 -19.261 -8.884 1.00 64.56 87 TYR A O 1
ATOM 731 N N . ILE A 1 88 ? 6.949 -17.315 -8.161 1.00 63.66 88 ILE A N 1
ATOM 732 C CA . ILE A 1 88 ? 6.559 -17.813 -6.831 1.00 63.66 88 ILE A CA 1
ATOM 733 C C . ILE A 1 88 ? 5.619 -19.020 -6.954 1.00 63.66 88 ILE A C 1
ATOM 735 O O . ILE A 1 88 ? 5.719 -19.966 -6.182 1.00 63.66 88 ILE A O 1
ATOM 739 N N . ARG A 1 89 ? 4.777 -19.070 -7.996 1.00 63.91 89 ARG A N 1
ATOM 740 C CA . ARG A 1 89 ? 3.958 -20.257 -8.299 1.00 63.91 89 ARG A CA 1
ATOM 741 C C . ARG A 1 89 ? 4.780 -21.500 -8.631 1.00 63.91 89 ARG A C 1
ATOM 743 O O . ARG A 1 89 ? 4.405 -22.591 -8.215 1.00 63.91 89 ARG A O 1
ATOM 750 N N . ARG A 1 90 ? 5.869 -21.352 -9.394 1.00 59.97 90 ARG A N 1
ATOM 751 C CA . ARG A 1 90 ? 6.771 -22.470 -9.719 1.00 59.97 90 ARG A CA 1
ATOM 752 C C . ARG A 1 90 ? 7.488 -22.965 -8.467 1.00 59.97 90 ARG A C 1
ATOM 754 O O . ARG A 1 90 ? 7.586 -24.169 -8.288 1.00 59.97 90 ARG A O 1
ATOM 761 N N . VAL A 1 91 ? 7.898 -22.052 -7.585 1.00 61.72 91 VAL A N 1
ATOM 762 C CA . VAL A 1 91 ? 8.472 -22.403 -6.278 1.00 61.72 91 VAL A CA 1
ATOM 763 C C . VAL A 1 91 ? 7.446 -23.144 -5.416 1.00 61.72 91 VAL A C 1
ATOM 765 O O . VAL A 1 91 ? 7.756 -24.225 -4.934 1.00 61.72 91 VAL A O 1
ATOM 768 N N . LYS A 1 92 ? 6.201 -22.655 -5.313 1.00 58.03 92 LYS A N 1
ATOM 769 C CA . LYS A 1 92 ? 5.113 -23.329 -4.576 1.00 58.03 92 LYS A CA 1
ATOM 770 C C . LYS A 1 92 ? 4.823 -24.743 -5.088 1.00 58.03 92 LYS A C 1
ATOM 772 O O . LYS A 1 92 ? 4.549 -25.632 -4.291 1.00 58.03 92 LYS A O 1
ATOM 777 N N . ALA A 1 93 ? 4.874 -24.951 -6.406 1.00 60.34 93 ALA A N 1
ATOM 778 C CA . ALA A 1 93 ? 4.656 -26.265 -7.012 1.00 60.34 93 ALA A CA 1
ATOM 779 C C . ALA A 1 93 ? 5.740 -27.289 -6.629 1.00 60.34 93 ALA A C 1
ATOM 781 O O . ALA A 1 93 ? 5.474 -28.486 -6.650 1.00 60.34 93 ALA A O 1
ATOM 782 N N . VAL A 1 94 ? 6.942 -26.820 -6.281 1.00 60.72 94 VAL A N 1
ATOM 783 C CA . VAL A 1 94 ? 8.079 -27.664 -5.886 1.00 60.72 94 VAL A CA 1
ATOM 784 C C . VAL A 1 94 ? 8.210 -27.756 -4.361 1.00 60.72 94 VAL A C 1
ATOM 786 O O . VAL A 1 94 ? 8.570 -28.805 -3.840 1.00 60.72 94 VAL A O 1
ATOM 789 N N . ASN A 1 95 ? 7.888 -26.685 -3.631 1.00 56.91 95 ASN A N 1
ATOM 790 C CA . ASN A 1 95 ? 7.937 -26.627 -2.175 1.00 56.91 95 ASN A CA 1
ATOM 791 C C . ASN A 1 95 ? 6.771 -25.793 -1.620 1.00 56.91 95 ASN A C 1
ATOM 793 O O . ASN A 1 95 ? 6.854 -24.570 -1.489 1.00 56.91 95 ASN A O 1
ATOM 797 N N . ALA A 1 96 ? 5.687 -26.476 -1.246 1.00 55.09 96 ALA A N 1
ATOM 798 C CA . ALA A 1 96 ? 4.491 -25.846 -0.692 1.00 55.09 96 ALA A CA 1
ATOM 799 C C . ALA A 1 96 ? 4.745 -25.091 0.629 1.00 55.09 96 ALA A C 1
ATOM 801 O O . ALA A 1 96 ? 3.987 -24.177 0.947 1.00 55.09 96 ALA A O 1
ATOM 802 N N . LYS A 1 97 ? 5.811 -25.436 1.368 1.00 53.03 97 LYS A N 1
ATOM 803 C CA . LYS A 1 97 ? 6.179 -24.811 2.650 1.00 53.03 97 LYS A CA 1
ATOM 804 C C . LYS A 1 97 ? 7.003 -23.525 2.495 1.00 53.03 97 LYS A C 1
ATOM 806 O O . LYS A 1 97 ? 7.145 -22.790 3.460 1.00 53.03 97 LYS A O 1
ATOM 811 N N . ALA A 1 98 ? 7.530 -23.235 1.302 1.00 51.22 98 ALA A N 1
ATOM 812 C CA . ALA A 1 98 ? 8.433 -22.102 1.063 1.00 51.22 98 ALA A CA 1
ATOM 813 C C . ALA A 1 98 ? 7.748 -20.857 0.459 1.00 51.22 98 ALA A C 1
ATOM 815 O O . ALA A 1 98 ? 8.430 -19.956 -0.026 1.00 51.22 98 ALA A O 1
ATOM 816 N N . SER A 1 99 ? 6.410 -20.796 0.420 1.00 57.84 99 SER A N 1
ATOM 817 C CA . SER A 1 99 ? 5.698 -19.706 -0.266 1.00 57.84 99 SER A CA 1
ATOM 818 C C . SER A 1 99 ? 4.438 -19.241 0.460 1.00 57.84 99 SER A C 1
ATOM 820 O O . SER A 1 99 ? 3.642 -20.067 0.900 1.00 57.84 99 SER A O 1
ATOM 822 N N . TYR A 1 100 ? 4.210 -17.926 0.480 1.00 64.62 100 TYR A N 1
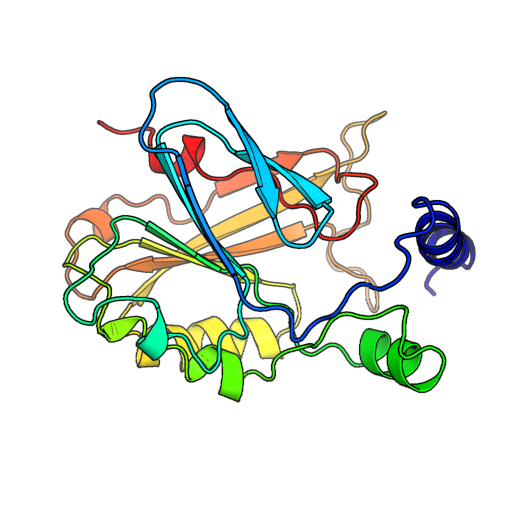ATOM 823 C CA . TYR A 1 100 ? 2.955 -17.317 0.924 1.00 64.62 100 TYR A CA 1
ATOM 824 C C . TYR A 1 100 ? 1.839 -17.470 -0.127 1.00 64.62 100 TYR A C 1
ATOM 826 O O . TYR A 1 100 ? 2.087 -17.702 -1.318 1.00 64.62 100 TYR A O 1
ATOM 834 N N . ARG A 1 101 ? 0.578 -17.321 0.299 1.00 72.50 101 ARG A N 1
ATOM 835 C CA . ARG A 1 101 ? -0.577 -17.311 -0.609 1.00 72.50 101 ARG A CA 1
ATOM 836 C C . ARG A 1 101 ? -0.620 -15.983 -1.374 1.00 72.50 101 ARG A C 1
ATOM 838 O O . ARG A 1 101 ? -0.847 -14.934 -0.786 1.00 72.50 101 ARG A O 1
ATOM 845 N N . MET A 1 102 ? -0.381 -16.036 -2.684 1.00 78.81 102 MET A N 1
ATOM 846 C CA . MET A 1 102 ? -0.563 -14.881 -3.573 1.00 78.81 102 MET A CA 1
ATOM 847 C C . MET A 1 102 ? -2.043 -14.583 -3.787 1.00 78.81 102 MET A C 1
ATOM 849 O O . MET A 1 102 ? -2.861 -15.504 -3.791 1.00 78.81 102 MET A O 1
ATOM 853 N N . LEU A 1 103 ? -2.348 -13.315 -4.045 1.00 84.38 103 LEU A N 1
ATOM 854 C CA . LEU A 1 103 ? -3.680 -12.858 -4.419 1.00 84.38 103 LEU A CA 1
ATOM 855 C C . LEU A 1 103 ? -3.731 -12.551 -5.914 1.00 84.38 103 LEU A C 1
ATOM 857 O O . LEU A 1 103 ? -2.777 -12.029 -6.499 1.00 84.38 103 LEU A O 1
ATOM 861 N N . THR A 1 104 ? -4.850 -12.888 -6.546 1.00 88.06 104 THR A N 1
ATOM 862 C CA . THR A 1 104 ? -5.149 -12.410 -7.894 1.00 88.06 104 THR A CA 1
ATOM 863 C C . THR A 1 104 ? -5.528 -10.930 -7.847 1.00 88.06 104 THR A C 1
ATOM 865 O O . THR A 1 104 ? -5.904 -10.394 -6.804 1.00 88.06 104 THR A O 1
ATOM 868 N N . ASN A 1 105 ? -5.489 -10.255 -8.998 1.00 89.69 105 ASN A N 1
ATOM 869 C CA . ASN A 1 105 ? -5.996 -8.885 -9.077 1.00 89.69 105 ASN A CA 1
ATOM 870 C C . ASN A 1 105 ? -7.488 -8.805 -8.699 1.00 89.69 105 ASN A C 1
ATOM 872 O O . ASN A 1 105 ? -7.916 -7.797 -8.148 1.00 89.69 105 ASN A O 1
ATOM 876 N N . ALA A 1 106 ? -8.271 -9.857 -8.963 1.00 90.56 106 ALA A N 1
ATOM 877 C CA . ALA A 1 106 ? -9.678 -9.905 -8.576 1.00 90.56 106 ALA A CA 1
ATOM 878 C C . ALA A 1 106 ? -9.843 -9.936 -7.049 1.00 90.56 106 ALA A C 1
ATOM 880 O O . ALA A 1 106 ? -10.652 -9.177 -6.521 1.00 90.56 106 ALA A O 1
ATOM 881 N N . ASP A 1 107 ? -9.028 -10.731 -6.349 1.00 92.06 107 ASP A N 1
ATOM 882 C CA . ASP A 1 107 ? -9.069 -10.823 -4.884 1.00 92.06 107 ASP A CA 1
ATOM 883 C C . ASP A 1 107 ? -8.700 -9.484 -4.232 1.00 92.06 107 ASP A C 1
ATOM 885 O O . ASP A 1 107 ? -9.369 -9.034 -3.309 1.00 92.06 107 ASP A O 1
ATOM 889 N N . ILE A 1 108 ? -7.668 -8.804 -4.750 1.00 94.19 108 ILE A N 1
ATOM 890 C CA . ILE A 1 108 ? -7.261 -7.483 -4.244 1.00 94.19 108 ILE A CA 1
ATOM 891 C C . ILE A 1 108 ? -8.370 -6.453 -4.499 1.00 94.19 108 ILE A C 1
ATOM 893 O O . ILE A 1 108 ? -8.743 -5.714 -3.594 1.00 94.19 108 ILE A O 1
ATOM 897 N N . LYS A 1 109 ? -8.944 -6.425 -5.709 1.00 95.69 109 LYS A N 1
ATOM 898 C CA . LYS A 1 109 ? -10.049 -5.519 -6.070 1.00 95.69 109 LYS A CA 1
ATOM 899 C C . LYS A 1 109 ? -11.286 -5.717 -5.186 1.00 95.69 109 LYS A C 1
ATOM 901 O O . LYS A 1 109 ? -12.031 -4.764 -4.970 1.00 95.69 109 LYS A O 1
ATOM 906 N N . ALA A 1 110 ? -11.524 -6.940 -4.712 1.00 95.69 110 ALA A N 1
ATOM 907 C CA . ALA A 1 110 ? -12.692 -7.283 -3.909 1.00 95.69 110 ALA A CA 1
ATOM 908 C C . ALA A 1 110 ? -12.655 -6.703 -2.484 1.00 95.69 110 ALA A C 1
ATOM 910 O O . ALA A 1 110 ? -13.710 -6.615 -1.861 1.00 95.69 110 ALA A O 1
ATOM 911 N N . ILE A 1 111 ? -11.491 -6.262 -1.986 1.00 96.00 111 ILE A N 1
ATOM 912 C CA . ILE A 1 111 ? -11.379 -5.629 -0.664 1.00 96.00 111 ILE A CA 1
ATOM 913 C C . ILE A 1 111 ? -12.280 -4.374 -0.634 1.00 96.00 111 ILE A C 1
ATOM 915 O O . ILE A 1 111 ? -12.113 -3.502 -1.494 1.00 96.00 111 ILE A O 1
ATOM 919 N N . PRO A 1 112 ? -13.226 -4.246 0.317 1.00 96.00 112 PRO A N 1
ATOM 920 C CA . PRO A 1 112 ? -14.300 -3.247 0.269 1.00 96.00 112 PRO A CA 1
ATOM 921 C C . PRO A 1 112 ? -13.879 -1.856 0.782 1.00 96.00 112 PRO A C 1
ATOM 923 O O . PRO A 1 112 ? -14.609 -1.204 1.530 1.00 96.00 112 PRO A O 1
ATOM 926 N N . LEU A 1 113 ? -12.700 -1.364 0.384 1.00 96.62 113 LEU A N 1
ATOM 927 C CA . LEU A 1 113 ? -12.127 -0.115 0.908 1.00 96.62 113 LEU A CA 1
ATOM 928 C C . LEU A 1 113 ? -12.984 1.128 0.639 1.00 96.62 113 LEU A C 1
ATOM 930 O O . LEU A 1 113 ? -12.857 2.112 1.363 1.00 96.62 113 LEU A O 1
ATOM 934 N N . GLU A 1 114 ? -13.882 1.100 -0.351 1.00 95.56 114 GLU A N 1
ATOM 935 C CA . GLU A 1 114 ? -14.794 2.214 -0.624 1.00 95.56 114 GLU A CA 1
ATOM 936 C C . GLU A 1 114 ? -15.686 2.578 0.567 1.00 95.56 114 GLU A C 1
ATOM 938 O O . GLU A 1 114 ? -16.156 3.713 0.645 1.00 95.56 114 GLU A O 1
ATOM 943 N N . ARG A 1 115 ? -15.910 1.631 1.488 1.00 94.56 115 ARG A N 1
ATOM 944 C CA . ARG A 1 115 ? -16.679 1.856 2.710 1.00 94.56 115 ARG A CA 1
ATOM 945 C C . ARG A 1 115 ? -15.822 2.408 3.840 1.00 94.56 115 ARG A C 1
ATOM 947 O O . ARG A 1 115 ? -16.374 3.073 4.698 1.00 94.56 115 ARG A O 1
ATOM 954 N N . HIS A 1 116 ? -14.505 2.227 3.831 1.00 96.94 116 HIS A N 1
ATOM 955 C CA . HIS A 1 116 ? -13.627 2.550 4.968 1.00 96.94 116 HIS A CA 1
ATOM 956 C C . HIS A 1 116 ? -12.865 3.869 4.804 1.00 96.94 116 HIS A C 1
ATOM 958 O O . HIS A 1 116 ? -11.813 4.086 5.408 1.00 96.94 116 HIS A O 1
ATOM 964 N N . ARG A 1 117 ? -13.405 4.766 3.976 1.00 95.94 117 ARG A N 1
ATOM 965 C CA . ARG A 1 117 ? -12.821 6.071 3.670 1.00 95.94 117 ARG A CA 1
ATOM 966 C C . ARG A 1 117 ? -13.752 7.227 4.026 1.00 95.94 117 ARG A C 1
ATOM 968 O O . ARG A 1 117 ? -14.964 7.137 3.839 1.00 95.94 117 ARG A O 1
ATOM 975 N N . HIS A 1 118 ? -13.166 8.327 4.479 1.00 95.88 118 HIS A N 1
ATOM 976 C CA . HIS A 1 118 ? -13.749 9.670 4.507 1.00 95.88 118 HIS A CA 1
ATOM 977 C C . HIS A 1 118 ? -13.170 10.512 3.356 1.00 95.88 118 HIS A C 1
ATOM 979 O O . HIS A 1 118 ? -12.478 9.975 2.495 1.00 95.88 118 HIS A O 1
ATOM 985 N N . GLU A 1 119 ? -13.488 11.807 3.282 1.00 95.38 119 GLU A N 1
ATOM 986 C CA . GLU A 1 119 ? -13.128 12.688 2.152 1.00 95.38 119 GLU A CA 1
ATOM 987 C C . GLU A 1 119 ? -11.619 12.893 1.933 1.00 95.38 119 GLU A C 1
ATOM 989 O O . GLU A 1 119 ? -11.209 13.251 0.829 1.00 95.38 119 GLU A O 1
ATOM 994 N N . ASN A 1 120 ? -10.796 12.630 2.948 1.00 95.38 120 ASN A N 1
ATOM 995 C CA . ASN A 1 120 ? -9.349 12.848 2.936 1.00 95.38 120 ASN A CA 1
ATOM 996 C C . ASN A 1 120 ? -8.550 11.561 3.196 1.00 95.38 120 ASN A C 1
ATOM 998 O O . ASN A 1 120 ? -7.344 11.619 3.423 1.00 95.38 120 ASN A O 1
ATOM 1002 N N . THR A 1 121 ? -9.197 10.392 3.138 1.00 97.06 121 THR A N 1
ATOM 1003 C CA . THR A 1 121 ? -8.512 9.104 3.294 1.00 97.06 121 THR A CA 1
ATOM 1004 C C . THR A 1 121 ? -7.523 8.864 2.163 1.00 97.06 121 THR A C 1
ATOM 1006 O O . THR A 1 121 ? -7.911 8.727 1.001 1.00 97.06 121 THR A O 1
ATOM 1009 N N . LEU A 1 122 ? -6.248 8.722 2.505 1.00 97.50 122 LEU A N 1
ATOM 1010 C CA . LEU A 1 122 ? -5.208 8.312 1.569 1.00 97.50 122 LEU A CA 1
ATOM 1011 C C . LEU A 1 122 ? -5.244 6.796 1.376 1.00 97.50 122 LEU A C 1
ATOM 1013 O O . LEU A 1 122 ? -5.111 6.041 2.336 1.00 97.50 122 LEU A O 1
ATOM 1017 N N . VAL A 1 123 ? -5.357 6.345 0.128 1.00 98.19 123 VAL A N 1
ATOM 1018 C CA . VAL A 1 123 ? -5.202 4.929 -0.232 1.00 98.19 123 VAL A CA 1
ATOM 1019 C C . VAL A 1 123 ? -3.880 4.754 -0.967 1.00 98.19 123 VAL A C 1
ATOM 1021 O O . VAL A 1 123 ? -3.684 5.287 -2.057 1.00 98.19 123 VAL A O 1
ATOM 1024 N N . VAL A 1 124 ? -2.960 4.011 -0.364 1.00 98.19 124 VAL A N 1
ATOM 1025 C CA . VAL A 1 124 ? -1.573 3.873 -0.807 1.00 98.19 124 VAL A CA 1
ATOM 1026 C C . VAL A 1 124 ? -1.300 2.424 -1.178 1.00 98.19 124 VAL A C 1
ATOM 1028 O O . VAL A 1 124 ? -1.521 1.527 -0.372 1.00 98.19 124 VAL A O 1
ATOM 1031 N N . VAL A 1 125 ? -0.790 2.178 -2.382 1.00 98.19 125 VAL A N 1
ATOM 1032 C CA . VAL A 1 125 ? -0.500 0.825 -2.872 1.00 98.19 125 VAL A CA 1
ATOM 1033 C C . VAL A 1 125 ? 0.953 0.723 -3.316 1.00 98.19 125 VAL A C 1
ATOM 1035 O O . VAL A 1 125 ? 1.364 1.355 -4.293 1.00 98.19 125 VAL A O 1
ATOM 1038 N N . TRP A 1 126 ? 1.717 -0.132 -2.636 1.00 97.25 126 TRP A N 1
ATOM 1039 C CA . TRP A 1 126 ? 3.003 -0.614 -3.128 1.00 97.25 126 TRP A CA 1
ATOM 1040 C C . TRP A 1 126 ? 2.790 -1.490 -4.358 1.00 97.25 126 TRP A C 1
ATOM 1042 O O . TRP A 1 126 ? 2.059 -2.480 -4.328 1.00 97.25 126 TRP A O 1
ATOM 1052 N N . CYS A 1 127 ? 3.450 -1.143 -5.457 1.00 95.31 127 CYS A N 1
ATOM 1053 C CA . CYS A 1 127 ? 3.285 -1.830 -6.723 1.00 95.31 127 CYS A CA 1
ATOM 1054 C C . CYS A 1 127 ? 4.626 -2.131 -7.388 1.00 95.31 127 CYS A C 1
ATOM 1056 O O . CYS A 1 127 ? 5.518 -1.287 -7.525 1.00 95.31 127 CYS A O 1
ATOM 1058 N N . THR A 1 128 ? 4.728 -3.359 -7.891 1.00 88.81 128 THR A N 1
ATOM 1059 C CA . THR A 1 128 ? 5.830 -3.767 -8.763 1.00 88.81 128 THR A CA 1
ATOM 1060 C C . THR A 1 128 ? 5.807 -3.006 -10.095 1.00 88.81 128 THR A C 1
ATOM 1062 O O . THR A 1 128 ? 4.840 -2.335 -10.453 1.00 88.81 128 THR A O 1
ATOM 1065 N N . ASN A 1 129 ? 6.871 -3.154 -10.886 1.00 91.19 129 ASN A N 1
ATOM 1066 C CA . ASN A 1 129 ? 6.970 -2.553 -12.219 1.00 91.19 129 ASN A CA 1
ATOM 1067 C C . ASN A 1 129 ? 6.216 -3.308 -13.327 1.00 91.19 129 ASN A C 1
ATOM 1069 O O . ASN A 1 129 ? 6.318 -2.927 -14.490 1.00 91.19 129 ASN A O 1
ATOM 1073 N N . ALA A 1 130 ? 5.500 -4.388 -13.008 1.00 89.25 130 ALA A N 1
ATOM 1074 C CA . ALA A 1 130 ? 4.795 -5.147 -14.031 1.00 89.25 130 ALA A CA 1
ATOM 1075 C C . ALA A 1 130 ? 3.607 -4.330 -14.581 1.00 89.25 130 ALA A C 1
ATOM 1077 O O . ALA A 1 130 ? 2.756 -3.920 -13.785 1.00 89.25 130 ALA A O 1
ATOM 1078 N N . PRO A 1 131 ? 3.491 -4.148 -15.914 1.00 91.38 131 PRO A N 1
ATOM 1079 C CA . PRO A 1 131 ? 2.405 -3.370 -16.516 1.00 91.38 131 PRO A CA 1
ATOM 1080 C C . PRO A 1 131 ? 1.011 -3.838 -16.090 1.00 91.38 131 PRO A C 1
ATOM 1082 O O . PRO A 1 131 ? 0.154 -3.015 -15.803 1.00 91.38 131 PRO A O 1
ATOM 1085 N N . SER A 1 132 ? 0.811 -5.151 -15.938 1.00 91.50 132 SER A N 1
ATOM 1086 C CA . SER A 1 132 ? -0.460 -5.728 -15.482 1.00 91.50 132 SER A CA 1
ATOM 1087 C C . SER A 1 132 ? -0.873 -5.296 -14.073 1.00 91.50 132 SER A C 1
ATOM 1089 O O . SER A 1 132 ? -2.063 -5.187 -13.801 1.00 91.50 132 SER A O 1
ATOM 1091 N N . HIS A 1 133 ? 0.083 -5.087 -13.163 1.00 92.62 133 HIS A N 1
ATOM 1092 C CA . HIS A 1 133 ? -0.211 -4.641 -11.798 1.00 92.62 133 HIS A CA 1
ATOM 1093 C C . HIS A 1 133 ? -0.446 -3.132 -11.764 1.00 92.62 133 HIS A C 1
ATOM 1095 O O . HIS A 1 133 ? -1.380 -2.681 -11.115 1.00 92.62 133 HIS A O 1
ATOM 1101 N N . ILE A 1 134 ? 0.337 -2.367 -12.530 1.00 95.56 134 ILE A N 1
ATOM 1102 C CA . ILE A 1 134 ? 0.142 -0.920 -12.699 1.00 95.56 134 ILE A CA 1
ATOM 1103 C C . ILE A 1 134 ? -1.258 -0.636 -13.253 1.00 95.56 134 ILE A C 1
ATOM 1105 O O . ILE A 1 134 ? -2.005 0.150 -12.673 1.00 95.56 134 ILE A O 1
ATOM 1109 N N . ASP A 1 135 ? -1.629 -1.325 -14.333 1.00 96.12 135 ASP A N 1
ATOM 1110 C CA . ASP A 1 135 ? -2.952 -1.210 -14.937 1.00 96.12 135 ASP A CA 1
ATOM 1111 C C . ASP A 1 135 ? -4.053 -1.602 -13.952 1.00 96.12 135 ASP A C 1
ATOM 1113 O O . ASP A 1 135 ? -5.033 -0.873 -13.837 1.00 96.12 135 ASP A O 1
ATOM 1117 N N . ALA A 1 136 ? -3.880 -2.689 -13.195 1.00 96.81 136 ALA A N 1
ATOM 1118 C CA . ALA A 1 136 ? -4.865 -3.099 -12.198 1.00 96.81 136 ALA A CA 1
ATOM 1119 C C . ALA A 1 136 ? -5.052 -2.043 -11.097 1.00 96.81 136 ALA A C 1
ATOM 1121 O O . ALA A 1 136 ? -6.183 -1.696 -10.769 1.00 96.81 136 ALA A O 1
ATOM 1122 N N . VAL A 1 137 ? -3.976 -1.457 -10.565 1.00 97.88 137 VAL A N 1
ATOM 1123 C CA . VAL A 1 137 ? -4.100 -0.383 -9.565 1.00 97.88 137 VAL A CA 1
ATOM 1124 C C . VAL A 1 137 ? -4.872 0.803 -10.140 1.00 97.88 137 VAL A C 1
ATOM 1126 O O . VAL A 1 137 ? -5.862 1.241 -9.555 1.00 97.88 137 VAL A O 1
ATOM 1129 N N . MET A 1 138 ? -4.439 1.302 -11.299 1.00 96.75 138 MET A N 1
ATOM 1130 C CA . MET A 1 138 ? -4.939 2.557 -11.861 1.00 96.75 138 MET A CA 1
ATOM 1131 C C . MET A 1 138 ? -6.335 2.437 -12.481 1.00 96.75 138 MET A C 1
ATOM 1133 O O . MET A 1 138 ? -7.130 3.367 -12.373 1.00 96.75 138 MET A O 1
ATOM 1137 N N . LYS A 1 139 ? -6.624 1.327 -13.164 1.00 97.00 139 LYS A N 1
ATOM 1138 C CA . LYS A 1 139 ? -7.840 1.152 -13.975 1.00 97.00 139 LYS A CA 1
ATOM 1139 C C . LYS A 1 139 ? -8.905 0.310 -13.281 1.00 97.00 139 LYS A C 1
ATOM 1141 O O . LYS A 1 139 ? -10.072 0.426 -13.639 1.00 97.00 139 LYS A O 1
ATOM 1146 N N . ASP A 1 140 ? -8.528 -0.508 -12.298 1.00 97.25 140 ASP A N 1
ATOM 1147 C CA . ASP A 1 140 ? -9.460 -1.401 -11.610 1.00 97.25 140 ASP A CA 1
ATOM 1148 C C . ASP A 1 140 ? -9.647 -1.060 -10.134 1.00 97.25 140 ASP A C 1
ATOM 1150 O O . ASP A 1 140 ? -10.783 -0.877 -9.694 1.00 97.25 140 ASP A O 1
ATOM 1154 N N . PHE A 1 141 ? -8.561 -1.004 -9.361 1.00 98.12 141 PHE A N 1
ATOM 1155 C CA . PHE A 1 141 ? -8.637 -0.938 -7.902 1.00 98.12 141 PHE A CA 1
ATOM 1156 C C . PHE A 1 141 ? -9.065 0.447 -7.435 1.00 98.12 141 PHE A C 1
ATOM 1158 O O . PHE A 1 141 ? -10.050 0.573 -6.717 1.00 98.12 141 PHE A O 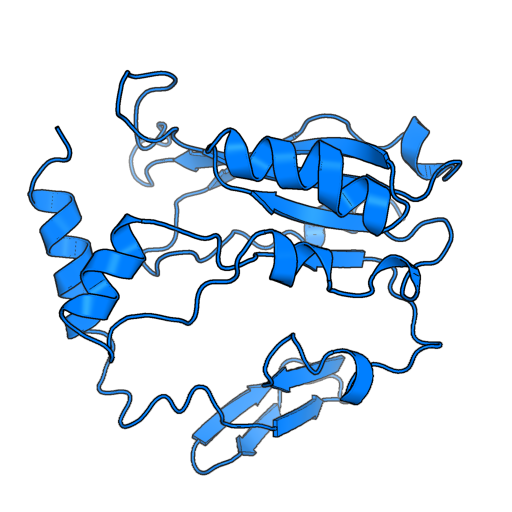1
ATOM 1165 N N . PHE A 1 142 ? -8.377 1.493 -7.893 1.00 98.44 142 PHE A N 1
ATOM 1166 C CA . PHE A 1 142 ? -8.684 2.870 -7.506 1.00 98.44 142 PHE A CA 1
ATOM 1167 C C . PHE A 1 142 ? -10.121 3.269 -7.882 1.00 98.44 142 PHE A C 1
ATOM 1169 O O . PHE A 1 142 ? -10.851 3.716 -6.993 1.00 98.44 142 PHE A O 1
ATOM 1176 N N . PRO A 1 143 ? -10.602 3.001 -9.117 1.00 98.06 143 PRO A N 1
ATOM 1177 C CA . PRO A 1 143 ? -12.006 3.215 -9.453 1.00 98.06 143 PRO A CA 1
ATOM 1178 C C . PRO A 1 143 ? -12.977 2.418 -8.575 1.00 98.06 143 PRO A C 1
ATOM 1180 O O . PRO A 1 143 ? -13.969 2.980 -8.114 1.00 98.06 143 PRO A O 1
ATOM 1183 N N . LYS A 1 144 ? -12.696 1.134 -8.297 1.00 97.94 144 LYS A N 1
ATOM 1184 C CA . LYS A 1 144 ? -13.540 0.300 -7.423 1.00 97.94 144 LYS A CA 1
ATOM 1185 C C . LYS A 1 144 ? -13.623 0.861 -6.003 1.00 97.94 144 LYS A C 1
ATOM 1187 O O . LYS A 1 144 ? -14.704 0.874 -5.424 1.00 97.94 144 LYS A O 1
ATOM 1192 N N . TRP A 1 145 ? -12.509 1.339 -5.463 1.00 98.19 145 TRP A N 1
ATOM 1193 C CA . TRP A 1 145 ? -12.441 1.918 -4.123 1.00 98.19 145 TRP A CA 1
ATOM 1194 C C . TRP A 1 145 ? -12.920 3.375 -4.074 1.00 98.19 145 TRP A C 1
ATOM 1196 O O . TRP A 1 145 ? -13.034 3.952 -2.994 1.00 98.19 145 TRP A O 1
ATOM 1206 N N . GLY A 1 146 ? -13.257 3.974 -5.221 1.00 97.69 146 GLY A N 1
ATOM 1207 C CA . GLY A 1 146 ? -13.771 5.338 -5.318 1.00 97.69 146 GLY A CA 1
ATOM 1208 C C . GLY A 1 146 ? -12.722 6.414 -5.033 1.00 97.69 146 GLY A C 1
ATOM 1209 O O . GLY A 1 146 ? -13.057 7.451 -4.460 1.00 97.69 146 GLY A O 1
ATOM 1210 N N . VAL A 1 147 ? -11.469 6.165 -5.417 1.00 98.31 147 VAL A N 1
ATOM 1211 C CA . VAL A 1 147 ? -10.360 7.121 -5.316 1.00 98.31 147 VAL A CA 1
ATOM 1212 C C . VAL A 1 147 ? -9.774 7.424 -6.696 1.00 98.31 147 VAL A C 1
ATOM 1214 O O . VAL A 1 147 ? -9.793 6.591 -7.601 1.00 98.31 147 VAL A O 1
ATOM 1217 N N . GLU A 1 148 ? -9.244 8.629 -6.862 1.00 97.56 148 GLU A N 1
ATOM 1218 C CA . GLU A 1 148 ? -8.511 9.075 -8.043 1.00 97.56 148 GLU A CA 1
ATOM 1219 C C . GLU A 1 148 ? -7.014 9.101 -7.726 1.00 97.56 148 GLU A C 1
ATOM 1221 O O . GLU A 1 148 ? -6.608 9.458 -6.620 1.00 97.56 148 GLU A O 1
ATOM 1226 N N . LEU A 1 149 ? -6.182 8.714 -8.695 1.00 97.88 149 LEU A N 1
ATOM 1227 C CA . LEU A 1 149 ? -4.729 8.788 -8.559 1.00 97.88 149 LEU A CA 1
ATOM 1228 C C . LEU A 1 149 ? -4.298 10.253 -8.410 1.00 97.88 149 LEU A C 1
ATOM 1230 O O . LEU A 1 149 ? -4.523 11.058 -9.313 1.00 97.88 149 LEU A O 1
ATOM 1234 N N . VAL A 1 150 ? -3.617 10.572 -7.311 1.00 97.69 150 VAL A N 1
ATOM 1235 C CA . VAL A 1 150 ? -3.088 11.921 -7.046 1.00 97.69 150 VAL A CA 1
ATOM 1236 C C . VAL A 1 150 ? -1.566 11.980 -7.087 1.00 97.69 150 VAL A C 1
ATOM 1238 O O . VAL A 1 150 ? -1.007 13.026 -7.412 1.00 97.69 150 VAL A O 1
ATOM 1241 N N . ALA A 1 151 ? -0.882 10.866 -6.809 1.00 97.56 151 ALA A N 1
ATOM 1242 C CA . ALA A 1 151 ? 0.572 10.801 -6.861 1.00 97.56 151 ALA A CA 1
ATOM 1243 C C . ALA A 1 151 ? 1.104 9.399 -7.177 1.00 97.56 151 ALA A C 1
ATOM 1245 O O . ALA A 1 151 ? 0.483 8.382 -6.866 1.00 97.56 151 ALA A O 1
ATOM 1246 N N . CYS A 1 152 ? 2.297 9.365 -7.765 1.00 98.00 152 CYS A N 1
ATOM 1247 C CA . CYS A 1 152 ? 3.114 8.171 -7.922 1.00 98.00 152 CYS A CA 1
ATOM 1248 C C . CYS A 1 152 ? 4.506 8.472 -7.370 1.00 98.00 152 CYS A C 1
ATOM 1250 O O . CYS A 1 152 ? 5.261 9.253 -7.948 1.00 98.00 152 CYS A O 1
ATOM 1252 N N . TRP A 1 153 ? 4.847 7.864 -6.239 1.00 97.94 153 TRP A N 1
ATOM 1253 C CA . TRP A 1 153 ? 6.191 7.944 -5.676 1.00 97.94 153 TRP A CA 1
ATOM 1254 C C . TRP A 1 153 ? 6.994 6.695 -6.033 1.00 97.94 153 TRP A C 1
ATOM 1256 O O . TRP A 1 153 ? 6.449 5.678 -6.470 1.00 97.94 153 TRP A O 1
ATOM 1266 N N . TYR A 1 154 ? 8.304 6.774 -5.844 1.00 97.50 154 TYR A N 1
ATOM 1267 C CA . TYR A 1 154 ? 9.242 5.739 -6.247 1.00 97.50 154 TYR A CA 1
ATOM 1268 C C . TYR A 1 154 ? 10.181 5.413 -5.101 1.00 97.50 154 TYR A C 1
ATOM 1270 O O . TYR A 1 154 ? 10.871 6.292 -4.594 1.00 97.50 154 TYR A O 1
ATOM 1278 N N . TRP A 1 155 ? 10.257 4.144 -4.722 1.00 97.38 155 TRP A N 1
ATOM 1279 C CA . TRP A 1 155 ? 11.334 3.663 -3.869 1.00 97.38 155 TRP A CA 1
ATOM 1280 C C . TRP A 1 155 ? 12.465 3.133 -4.738 1.00 97.38 155 TRP A C 1
ATOM 1282 O O . TRP A 1 155 ? 12.348 2.046 -5.297 1.00 97.38 155 TRP A O 1
ATOM 1292 N N . VAL A 1 156 ? 13.544 3.902 -4.852 1.00 97.06 156 VAL A N 1
ATOM 1293 C CA . VAL A 1 156 ? 14.777 3.538 -5.546 1.00 97.06 156 VAL A CA 1
ATOM 1294 C C . VAL A 1 156 ? 15.699 2.787 -4.586 1.00 97.06 156 VAL A C 1
ATOM 1296 O O . VAL A 1 156 ? 16.072 3.273 -3.517 1.00 97.06 156 VAL A O 1
ATOM 1299 N N . LYS A 1 157 ? 16.078 1.580 -4.992 1.00 95.69 157 LYS A N 1
ATOM 1300 C CA . LYS A 1 157 ? 16.945 0.672 -4.246 1.00 95.69 157 LYS A CA 1
ATOM 1301 C C . LYS A 1 157 ? 18.391 0.966 -4.604 1.00 95.69 157 LYS A C 1
ATOM 1303 O O . LYS A 1 157 ? 18.773 0.864 -5.774 1.00 95.69 157 LYS A O 1
ATOM 1308 N N . ILE A 1 158 ? 19.187 1.292 -3.593 1.00 96.50 158 ILE A N 1
ATOM 1309 C CA . ILE A 1 158 ? 20.604 1.623 -3.751 1.00 96.50 158 ILE A CA 1
ATOM 1310 C C . ILE A 1 158 ? 21.505 0.637 -3.004 1.00 96.50 158 ILE A C 1
ATOM 1312 O O . ILE A 1 158 ? 21.098 0.005 -2.033 1.00 96.50 158 ILE A O 1
ATOM 1316 N N . THR A 1 159 ? 22.747 0.501 -3.447 1.00 95.06 159 THR A N 1
ATOM 1317 C CA . THR A 1 159 ? 23.784 -0.278 -2.766 1.00 95.06 159 THR A CA 1
ATOM 1318 C C . THR A 1 159 ? 24.283 0.465 -1.528 1.00 95.06 159 THR A C 1
ATOM 1320 O O . THR A 1 159 ? 24.513 1.673 -1.601 1.00 95.06 159 THR A O 1
ATOM 1323 N N . GLY A 1 160 ? 24.545 -0.244 -0.428 1.00 93.25 160 GLY A N 1
ATOM 1324 C CA . 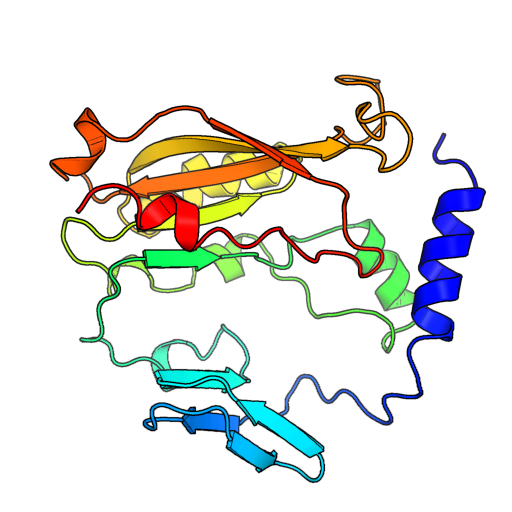GLY A 1 160 ? 25.057 0.382 0.798 1.00 93.25 160 GLY A CA 1
ATOM 1325 C C . GLY A 1 160 ? 26.477 0.947 0.687 1.00 93.25 160 GLY A C 1
ATOM 1326 O O . GLY A 1 160 ? 26.790 1.925 1.353 1.00 93.25 160 GLY A O 1
ATOM 1327 N N . SER A 1 161 ? 27.326 0.370 -0.167 1.00 92.56 161 SER A N 1
ATOM 1328 C CA . SER A 1 161 ? 28.735 0.764 -0.288 1.00 92.56 161 SER A CA 1
ATOM 1329 C C . SER A 1 161 ? 28.965 1.995 -1.167 1.00 92.56 161 SER A C 1
ATOM 1331 O O . SER A 1 161 ? 29.829 2.806 -0.853 1.00 92.56 161 SER A O 1
ATOM 1333 N N . SER A 1 162 ? 28.222 2.141 -2.268 1.00 93.62 162 SER A N 1
ATOM 1334 C CA . SER A 1 162 ? 28.454 3.206 -3.259 1.00 93.62 162 SER A CA 1
ATOM 1335 C C . SER A 1 162 ? 27.251 4.122 -3.498 1.00 93.62 162 SER A C 1
ATOM 1337 O O . SER A 1 162 ? 27.341 5.061 -4.291 1.00 93.62 162 SER A O 1
ATOM 1339 N N . GLY A 1 163 ? 26.111 3.851 -2.851 1.00 94.88 163 GLY A N 1
ATOM 1340 C CA . GLY A 1 163 ? 24.869 4.603 -3.048 1.00 94.88 163 GLY A CA 1
ATOM 1341 C C . GLY A 1 163 ? 24.296 4.520 -4.469 1.00 94.88 163 GLY A C 1
ATOM 1342 O O . GLY A 1 163 ? 23.400 5.289 -4.807 1.00 94.88 163 GLY A O 1
ATOM 1343 N N . GLN A 1 164 ? 24.800 3.614 -5.310 1.00 95.75 164 GLN A N 1
ATOM 1344 C CA . GLN A 1 164 ? 24.355 3.465 -6.694 1.00 95.75 164 GLN A CA 1
ATOM 1345 C C . GLN A 1 164 ? 23.103 2.587 -6.787 1.00 95.75 164 GLN A C 1
ATOM 1347 O O . GLN A 1 164 ? 22.906 1.730 -5.926 1.00 95.75 164 GLN A O 1
ATOM 1352 N N . PRO A 1 165 ? 22.261 2.744 -7.825 1.00 96.00 165 PRO A N 1
ATOM 1353 C CA . PRO A 1 165 ? 21.153 1.830 -8.083 1.00 96.00 165 PRO A CA 1
ATOM 1354 C C . PRO A 1 165 ? 21.614 0.369 -8.125 1.00 96.00 165 PRO A C 1
ATOM 1356 O O . PRO A 1 165 ? 22.639 0.057 -8.729 1.00 96.00 165 PRO A O 1
ATOM 1359 N N . VAL A 1 166 ? 20.838 -0.537 -7.523 1.00 93.38 166 VAL A N 1
ATOM 1360 C CA . VAL A 1 166 ? 21.183 -1.976 -7.454 1.00 93.38 166 VAL A CA 1
ATOM 1361 C C . VAL A 1 166 ? 21.250 -2.662 -8.824 1.00 93.38 166 VAL A C 1
ATOM 1363 O O . VAL A 1 166 ? 21.891 -3.696 -8.973 1.00 93.38 166 VAL A O 1
ATOM 1366 N N . CYS A 1 167 ? 20.605 -2.086 -9.836 1.00 91.81 167 CYS A N 1
ATOM 1367 C CA . CYS A 1 167 ? 20.730 -2.476 -11.234 1.00 91.81 167 CYS A CA 1
ATOM 1368 C C . CYS A 1 167 ? 20.500 -1.259 -12.138 1.00 91.81 167 CYS A C 1
ATOM 1370 O O . CYS A 1 167 ? 20.064 -0.194 -11.692 1.00 91.81 167 CYS A O 1
ATOM 1372 N N . LYS A 1 168 ? 20.799 -1.406 -13.428 1.00 92.94 168 LYS A N 1
ATOM 1373 C CA . LYS A 1 168 ? 20.576 -0.344 -14.411 1.00 92.94 168 LYS A CA 1
ATOM 1374 C C . LYS A 1 168 ? 19.083 -0.144 -14.678 1.00 92.94 168 LYS A C 1
ATOM 1376 O O . LYS A 1 168 ? 18.301 -1.093 -14.712 1.00 92.94 168 LYS A O 1
ATOM 1381 N N . PHE A 1 169 ? 18.704 1.102 -14.931 1.00 93.81 169 PHE A N 1
ATOM 1382 C CA . PHE A 1 169 ? 17.358 1.440 -15.377 1.00 93.81 169 PHE A CA 1
ATOM 1383 C C . PHE A 1 169 ? 17.107 0.936 -16.799 1.00 93.81 169 PHE A C 1
ATOM 1385 O O . PHE A 1 169 ? 17.987 1.019 -17.652 1.00 93.81 169 PHE A O 1
ATOM 1392 N N . ASN A 1 170 ? 15.877 0.489 -17.059 1.00 89.19 170 ASN A N 1
ATOM 1393 C CA . ASN A 1 170 ? 15.378 0.154 -18.400 1.00 89.19 170 ASN A CA 1
ATOM 1394 C C . ASN A 1 170 ? 16.179 -0.909 -19.161 1.00 89.19 170 ASN A C 1
ATOM 1396 O O . ASN A 1 170 ? 16.059 -0.993 -20.382 1.00 89.19 170 ASN A O 1
ATOM 1400 N N . GLU A 1 171 ? 16.939 -1.753 -18.462 1.00 88.25 171 GLU A N 1
ATOM 1401 C CA . GLU A 1 171 ? 17.618 -2.854 -19.132 1.00 88.25 171 GLU A CA 1
ATOM 1402 C C . GLU A 1 171 ? 16.625 -3.950 -19.546 1.00 88.25 171 GLU A C 1
ATOM 1404 O O . GLU A 1 171 ? 15.846 -4.435 -18.711 1.00 88.25 171 GLU A O 1
ATOM 1409 N N . PRO A 1 172 ? 16.638 -4.384 -20.821 1.00 82.31 172 PRO A N 1
ATOM 1410 C CA . PRO A 1 172 ? 15.746 -5.427 -21.299 1.00 82.31 172 PRO A CA 1
ATOM 1411 C C . PRO A 1 172 ? 15.857 -6.706 -20.466 1.00 82.31 172 PRO A C 1
ATOM 1413 O O . PRO A 1 172 ? 16.946 -7.189 -20.155 1.00 82.31 172 PRO A O 1
ATOM 1416 N N . ALA A 1 173 ? 14.701 -7.278 -20.125 1.00 77.62 173 ALA A N 1
ATOM 1417 C CA . ALA A 1 173 ? 14.577 -8.492 -19.314 1.00 77.62 173 ALA A CA 1
ATOM 1418 C C . ALA A 1 173 ? 15.179 -8.410 -17.894 1.00 77.62 173 ALA A C 1
ATOM 1420 O O . ALA A 1 173 ? 15.257 -9.437 -17.214 1.00 77.62 173 ALA A O 1
ATOM 1421 N N . GLN A 1 174 ? 15.562 -7.220 -17.421 1.00 80.88 174 GLN A N 1
ATOM 1422 C CA . GLN A 1 174 ? 15.953 -6.986 -16.034 1.00 80.88 174 GLN A CA 1
ATOM 1423 C C . GLN A 1 174 ? 14.832 -6.296 -15.259 1.00 80.88 174 GLN A C 1
ATOM 1425 O O . GLN A 1 174 ? 13.960 -5.622 -15.813 1.00 80.88 174 GLN A O 1
ATOM 1430 N N . LYS A 1 175 ? 14.838 -6.495 -13.941 1.00 86.56 175 LYS A N 1
ATOM 1431 C CA . LYS A 1 175 ? 13.978 -5.722 -13.046 1.00 86.56 175 LYS A CA 1
ATOM 1432 C C . LYS A 1 175 ? 14.505 -4.291 -12.976 1.00 86.56 175 LYS A C 1
ATOM 1434 O O . LYS A 1 175 ? 15.700 -4.059 -13.107 1.00 86.56 175 LYS A O 1
ATOM 1439 N N . GLN A 1 176 ? 13.601 -3.354 -12.729 1.00 92.94 176 GLN A N 1
ATOM 1440 C CA . GLN A 1 176 ? 13.970 -1.974 -12.436 1.00 92.94 176 GLN A CA 1
ATOM 1441 C C . GLN A 1 176 ? 14.532 -1.867 -11.010 1.00 92.94 176 GLN A C 1
ATOM 1443 O O . GLN A 1 176 ? 14.041 -2.581 -10.125 1.00 92.94 176 GLN A O 1
ATOM 1448 N N . PRO A 1 177 ? 15.468 -0.938 -10.741 1.00 95.06 177 PRO A N 1
ATOM 1449 C CA . PRO A 1 177 ? 16.034 -0.720 -9.409 1.00 95.06 177 PRO A CA 1
ATOM 1450 C C . PRO A 1 177 ? 15.073 0.047 -8.491 1.00 95.06 177 PRO A C 1
ATOM 1452 O O . PRO A 1 177 ? 15.507 0.722 -7.566 1.00 95.06 177 PRO A O 1
ATOM 1455 N N . TYR A 1 178 ? 13.767 0.002 -8.749 1.00 95.81 178 TYR A N 1
ATOM 1456 C CA . TYR A 1 178 ? 12.777 0.711 -7.954 1.00 95.81 178 TYR A CA 1
ATOM 1457 C C . TYR A 1 178 ? 11.446 -0.032 -7.885 1.00 95.81 178 TYR A C 1
ATOM 1459 O O . TYR A 1 178 ? 11.181 -0.941 -8.671 1.00 95.81 178 TYR A O 1
ATOM 1467 N N . GLU A 1 179 ? 10.591 0.376 -6.956 1.00 95.56 179 GLU A N 1
ATOM 1468 C CA . GLU A 1 179 ? 9.167 0.029 -6.899 1.00 95.56 179 GLU A CA 1
ATOM 1469 C C . GLU A 1 179 ? 8.322 1.305 -6.864 1.00 95.56 179 GLU A C 1
ATOM 1471 O O . GLU A 1 179 ? 8.828 2.374 -6.520 1.00 95.56 179 GLU A O 1
ATOM 1476 N N . ARG A 1 180 ? 7.051 1.207 -7.267 1.00 97.25 180 ARG A N 1
ATOM 1477 C CA . ARG A 1 180 ? 6.119 2.341 -7.281 1.00 97.25 180 ARG A CA 1
ATOM 1478 C C . ARG A 1 180 ? 5.246 2.334 -6.037 1.00 97.25 180 ARG A C 1
ATOM 1480 O O . ARG A 1 180 ? 4.893 1.275 -5.526 1.00 97.25 180 ARG A O 1
ATOM 1487 N N . ILE A 1 181 ? 4.853 3.524 -5.614 1.00 98.12 181 ILE A N 1
ATOM 1488 C CA . ILE A 1 181 ? 3.862 3.760 -4.574 1.00 98.12 181 ILE A CA 1
ATOM 1489 C C . ILE A 1 181 ? 2.772 4.615 -5.217 1.00 98.12 181 ILE A C 1
ATOM 1491 O O . ILE A 1 181 ? 2.977 5.803 -5.469 1.00 98.12 181 ILE A O 1
ATOM 1495 N N . PHE A 1 182 ? 1.633 4.005 -5.530 1.00 98.44 182 PHE A N 1
ATOM 1496 C CA . PHE A 1 182 ? 0.478 4.729 -6.051 1.00 98.44 182 PHE A CA 1
ATOM 1497 C C . PHE A 1 182 ? -0.345 5.267 -4.893 1.00 98.44 182 PHE A C 1
ATOM 1499 O O . PHE A 1 182 ? -0.627 4.531 -3.950 1.00 98.44 182 PHE A O 1
ATOM 1506 N N . ILE A 1 183 ? -0.733 6.535 -4.969 1.00 98.44 183 ILE A N 1
ATOM 1507 C CA . ILE A 1 183 ? -1.464 7.220 -3.906 1.00 98.44 183 ILE A CA 1
ATOM 1508 C C . ILE A 1 183 ? -2.750 7.773 -4.503 1.00 98.44 183 ILE A C 1
ATOM 1510 O O . ILE A 1 183 ? -2.717 8.539 -5.471 1.00 98.44 183 ILE A O 1
ATOM 1514 N N . GLY A 1 184 ? -3.874 7.355 -3.935 1.00 98.06 184 GLY A N 1
ATOM 1515 C CA . GLY A 1 184 ? -5.208 7.783 -4.312 1.00 98.06 184 GLY A CA 1
ATOM 1516 C C . GLY A 1 184 ? -5.888 8.578 -3.205 1.00 98.06 184 GLY A C 1
ATOM 1517 O O . GLY A 1 184 ? -5.686 8.307 -2.021 1.00 98.06 184 GLY A O 1
ATOM 1518 N N . LEU A 1 185 ? -6.718 9.535 -3.610 1.00 98.12 185 LEU A N 1
ATOM 1519 C CA . LEU A 1 185 ? -7.634 10.268 -2.736 1.00 98.12 185 LEU A CA 1
ATOM 1520 C C . LEU A 1 185 ? -9.060 10.196 -3.291 1.00 98.12 185 LEU A C 1
ATOM 1522 O O . LEU A 1 185 ? -9.233 10.109 -4.509 1.00 98.12 185 LEU A O 1
ATOM 1526 N N . PRO A 1 186 ? -10.095 10.268 -2.439 1.00 97.38 186 PRO A N 1
ATOM 1527 C CA . PRO A 1 186 ? -11.467 10.435 -2.887 1.00 97.38 186 PRO A CA 1
ATOM 1528 C C . PRO A 1 186 ? -11.608 11.623 -3.839 1.00 97.38 186 PRO A C 1
ATOM 1530 O O . PRO A 1 186 ? -10.990 12.678 -3.660 1.00 97.38 186 PRO A O 1
ATOM 1533 N N . LYS A 1 187 ? -12.467 11.461 -4.845 1.00 94.12 187 LYS A N 1
ATOM 1534 C CA . LYS A 1 187 ? -12.762 12.528 -5.801 1.00 94.12 187 LYS A CA 1
ATOM 1535 C C . LYS A 1 187 ? -13.242 13.786 -5.076 1.00 94.12 187 LYS A C 1
ATOM 1537 O O . LYS A 1 187 ? -14.172 13.729 -4.277 1.00 94.12 187 LYS A O 1
ATOM 1542 N N . GLY A 1 188 ? -12.641 14.925 -5.410 1.00 92.62 188 GLY A N 1
ATOM 1543 C CA . GLY A 1 188 ? -12.984 16.218 -4.813 1.00 92.62 188 GLY A CA 1
ATOM 1544 C C . GLY A 1 188 ? -12.269 16.531 -3.497 1.00 92.62 188 GLY A C 1
ATOM 1545 O O . GLY A 1 188 ? -12.455 17.637 -2.996 1.00 92.62 188 GLY A O 1
ATOM 1546 N N . SER A 1 189 ? -11.423 15.629 -2.979 1.00 95.44 189 SER A N 1
ATOM 1547 C CA . SER A 1 189 ? -10.592 15.909 -1.804 1.00 95.44 189 SER A CA 1
ATOM 1548 C C . SER A 1 189 ? -9.779 17.201 -2.002 1.00 95.44 189 SER A C 1
ATOM 1550 O O . SER A 1 189 ? -9.057 17.325 -3.002 1.00 95.44 189 SER A O 1
ATOM 1552 N N . PRO A 1 190 ? -9.834 18.161 -1.060 1.00 92.31 190 PRO A N 1
ATOM 1553 C CA . PRO A 1 190 ? -9.008 19.365 -1.110 1.00 92.31 190 PRO A CA 1
ATOM 1554 C C . PRO A 1 190 ? -7.505 19.058 -1.130 1.00 92.31 190 PRO A C 1
ATOM 1556 O O . PRO A 1 190 ? -6.750 19.758 -1.811 1.00 92.31 190 PRO A O 1
ATOM 1559 N N . MET A 1 191 ? -7.082 17.977 -0.458 1.00 93.44 191 MET A N 1
ATOM 1560 C CA . MET A 1 191 ? -5.680 17.551 -0.390 1.00 93.44 191 MET A CA 1
ATOM 1561 C C . MET A 1 191 ? -5.102 17.221 -1.768 1.00 93.44 191 MET A C 1
ATOM 1563 O O . MET A 1 191 ? -3.919 17.445 -2.007 1.00 93.44 191 MET A O 1
ATOM 1567 N N . ALA A 1 192 ? -5.926 16.756 -2.714 1.00 93.44 192 ALA A N 1
ATOM 1568 C CA . ALA A 1 192 ? -5.471 16.349 -4.043 1.00 93.44 192 ALA A CA 1
ATOM 1569 C C . ALA A 1 192 ? -4.759 17.472 -4.822 1.00 93.44 192 ALA A C 1
ATOM 1571 O O . ALA A 1 192 ? -3.945 17.195 -5.702 1.00 93.44 192 ALA A O 1
ATOM 1572 N N . ARG A 1 193 ? -5.058 18.743 -4.516 1.00 90.00 193 ARG A N 1
ATOM 1573 C CA . ARG A 1 193 ? -4.480 19.904 -5.214 1.00 90.00 193 ARG A CA 1
ATOM 1574 C C . ARG A 1 193 ? -3.052 20.212 -4.783 1.00 90.00 193 ARG A C 1
ATOM 1576 O O . ARG A 1 193 ? -2.268 20.673 -5.607 1.00 90.00 193 ARG A O 1
ATOM 1583 N N . THR A 1 194 ? -2.743 19.992 -3.511 1.00 91.56 194 THR A N 1
ATOM 1584 C CA . THR A 1 194 ? -1.435 20.292 -2.915 1.00 91.56 194 THR A CA 1
ATOM 1585 C C . THR A 1 194 ? -0.574 19.044 -2.757 1.00 91.56 194 THR A C 1
ATOM 1587 O O . THR A 1 194 ? 0.627 19.165 -2.530 1.00 91.56 194 THR A O 1
ATOM 1590 N N . PHE A 1 195 ? -1.154 17.849 -2.923 1.00 93.75 195 PHE A N 1
ATOM 1591 C CA . PHE A 1 195 ? -0.432 16.602 -2.733 1.00 93.75 195 PHE A CA 1
ATOM 1592 C C . PHE A 1 195 ? 0.756 16.480 -3.710 1.00 93.75 195 PHE A C 1
ATOM 1594 O O . PHE A 1 195 ? 0.586 16.635 -4.926 1.00 93.75 195 PHE A O 1
ATOM 1601 N N . PRO A 1 196 ? 1.971 16.175 -3.220 1.00 94.06 196 PRO A N 1
ATOM 1602 C CA . PRO A 1 196 ? 3.156 16.078 -4.062 1.00 94.06 196 PRO A CA 1
ATOM 1603 C C . PRO A 1 196 ? 3.036 14.883 -5.013 1.00 94.06 196 PRO A C 1
ATOM 1605 O O . PRO A 1 196 ? 3.082 13.724 -4.597 1.00 94.06 196 PRO A O 1
ATOM 1608 N N . ARG A 1 197 ? 2.905 15.181 -6.309 1.00 95.62 197 ARG A N 1
ATOM 1609 C CA . ARG A 1 197 ? 2.633 14.190 -7.364 1.00 95.62 197 ARG A CA 1
ATOM 1610 C C . ARG A 1 197 ? 3.728 13.143 -7.527 1.00 95.62 197 ARG A C 1
ATOM 1612 O O . ARG A 1 197 ? 3.431 12.004 -7.874 1.00 95.62 197 ARG A O 1
ATOM 1619 N N . GLU A 1 198 ? 4.973 13.528 -7.280 1.00 96.12 198 GLU A N 1
ATOM 1620 C CA . GLU A 1 198 ? 6.143 12.680 -7.464 1.00 96.12 198 GLU A CA 1
ATOM 1621 C C . GLU A 1 198 ? 7.131 12.891 -6.315 1.00 96.12 198 GLU A C 1
ATOM 1623 O O . GLU A 1 198 ? 7.426 14.024 -5.931 1.00 96.12 198 GLU A O 1
ATOM 1628 N N . ARG A 1 199 ? 7.632 11.788 -5.754 1.00 95.69 199 ARG A N 1
ATOM 1629 C CA . ARG A 1 199 ? 8.729 11.764 -4.779 1.00 95.69 199 ARG A CA 1
ATOM 1630 C C . ARG A 1 199 ? 9.580 10.521 -5.001 1.00 95.69 199 ARG A C 1
ATOM 1632 O O . ARG A 1 199 ? 9.075 9.484 -5.429 1.00 95.69 199 ARG A O 1
ATOM 1639 N N . PHE A 1 200 ? 10.856 10.622 -4.645 1.00 95.81 200 PHE A N 1
ATOM 1640 C CA . PHE A 1 200 ? 11.817 9.527 -4.731 1.00 95.81 200 PHE A CA 1
ATOM 1641 C C . PHE A 1 200 ? 12.395 9.243 -3.347 1.00 95.81 200 PHE A C 1
ATOM 1643 O O . PHE A 1 200 ? 12.982 10.119 -2.716 1.00 95.81 200 PHE A O 1
ATOM 1650 N N . LEU A 1 201 ? 12.213 8.014 -2.881 1.00 95.38 201 LEU A N 1
ATOM 1651 C CA . LEU A 1 201 ? 12.785 7.489 -1.655 1.00 95.38 201 LEU A CA 1
ATOM 1652 C C . LEU A 1 201 ? 14.001 6.662 -2.045 1.00 95.38 201 LEU A C 1
ATOM 1654 O O . LEU A 1 201 ? 13.871 5.735 -2.840 1.00 95.38 201 LEU A O 1
ATOM 1658 N N . TYR A 1 202 ? 15.156 6.952 -1.463 1.00 95.56 202 TYR A N 1
ATO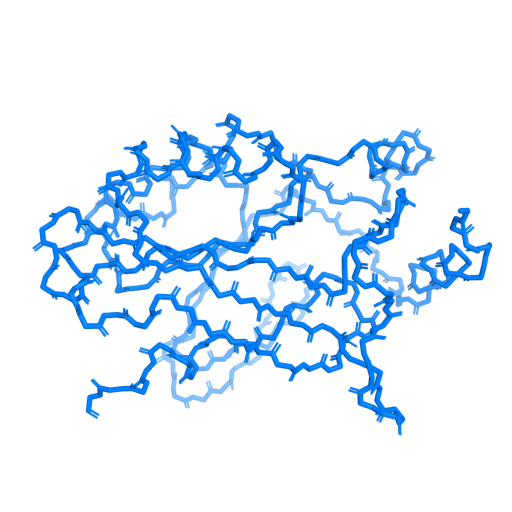M 1659 C CA . TYR A 1 202 ? 16.374 6.185 -1.698 1.00 95.56 202 TYR A CA 1
ATOM 1660 C C . TYR A 1 202 ? 16.729 5.429 -0.427 1.00 95.56 202 TYR A C 1
ATOM 1662 O O . TYR A 1 202 ? 16.903 6.039 0.627 1.00 95.56 202 TYR A O 1
ATOM 1670 N N . SER A 1 203 ? 16.831 4.104 -0.506 1.00 95.38 203 SER A N 1
ATOM 1671 C CA . SER A 1 203 ? 17.338 3.315 0.615 1.00 95.38 203 SER A CA 1
ATOM 1672 C C . SER A 1 203 ? 17.959 2.000 0.168 1.00 95.38 203 SER A C 1
ATOM 1674 O O . SER A 1 203 ? 17.687 1.484 -0.921 1.00 95.38 203 SER A O 1
ATOM 1676 N N . VAL A 1 204 ? 18.815 1.464 1.035 1.00 94.06 204 VAL A N 1
ATOM 1677 C CA . VAL A 1 204 ? 19.364 0.121 0.873 1.00 94.06 204 VAL A CA 1
ATOM 1678 C C . VAL A 1 204 ? 18.250 -0.885 1.173 1.00 94.06 204 VAL A C 1
ATOM 1680 O O . VAL A 1 204 ? 17.622 -0.781 2.231 1.00 94.06 204 VAL A O 1
ATOM 1683 N N . PRO A 1 205 ? 17.953 -1.834 0.268 1.00 90.38 205 PRO A N 1
ATOM 1684 C CA . PRO A 1 205 ? 16.951 -2.853 0.539 1.00 90.38 205 PRO A CA 1
ATOM 1685 C C . PRO A 1 205 ? 17.383 -3.723 1.723 1.00 90.38 205 PRO A C 1
ATOM 1687 O O . PRO A 1 205 ? 18.562 -4.036 1.885 1.00 90.38 205 PRO A O 1
ATOM 1690 N N . CYS A 1 206 ? 16.417 -4.130 2.545 1.00 86.31 206 CYS A N 1
ATOM 1691 C CA . CYS A 1 206 ? 16.678 -5.092 3.608 1.00 86.31 206 CYS A CA 1
ATOM 1692 C C . CYS A 1 206 ? 17.111 -6.439 3.006 1.00 86.31 206 CYS A C 1
ATOM 1694 O O . CYS A 1 206 ? 16.610 -6.838 1.952 1.00 86.31 206 CYS A O 1
ATOM 1696 N N . ALA A 1 207 ? 17.983 -7.167 3.710 1.00 78.81 207 ALA A N 1
ATOM 1697 C CA . ALA A 1 207 ? 18.297 -8.556 3.372 1.00 78.81 207 ALA A CA 1
ATOM 1698 C C . ALA A 1 207 ? 17.045 -9.454 3.441 1.00 78.81 207 ALA A C 1
ATOM 1700 O O . ALA A 1 207 ? 16.923 -10.421 2.692 1.00 78.81 207 ALA A O 1
ATOM 1701 N N . ILE A 1 208 ? 16.079 -9.101 4.297 1.00 77.00 208 ILE A N 1
ATOM 1702 C CA . ILE A 1 208 ? 14.769 -9.748 4.340 1.00 77.00 208 ILE A CA 1
ATOM 1703 C C . ILE A 1 208 ? 13.962 -9.304 3.119 1.00 77.00 208 ILE A C 1
ATOM 1705 O O . ILE A 1 208 ? 13.627 -8.127 2.952 1.00 77.00 208 ILE A O 1
ATOM 1709 N N . HIS A 1 209 ? 13.627 -10.267 2.262 1.00 70.31 209 HIS A N 1
ATOM 1710 C CA . HIS A 1 209 ? 12.864 -10.013 1.047 1.00 70.31 209 HIS A CA 1
ATOM 1711 C C . HIS A 1 209 ? 11.515 -9.340 1.324 1.00 70.31 209 HIS A C 1
ATOM 1713 O O . HIS A 1 209 ? 10.845 -9.609 2.316 1.00 70.31 209 HIS A O 1
ATOM 1719 N N . SER A 1 210 ? 11.096 -8.489 0.385 1.00 74.06 210 SER A N 1
ATOM 1720 C CA . SER A 1 210 ? 9.820 -7.756 0.398 1.00 74.06 210 SER A CA 1
ATOM 1721 C C . SER A 1 210 ? 9.645 -6.723 1.517 1.00 74.06 210 SER A C 1
ATOM 1723 O O . SER A 1 210 ? 8.637 -6.023 1.492 1.00 74.06 210 SER A O 1
ATOM 1725 N N . HIS A 1 211 ? 10.614 -6.552 2.423 1.00 84.00 211 HIS A N 1
ATOM 1726 C CA . HIS A 1 211 ? 10.563 -5.526 3.463 1.00 84.00 211 HIS A CA 1
ATOM 1727 C C . HIS A 1 211 ? 10.700 -4.125 2.846 1.00 84.00 211 HIS A C 1
ATOM 1729 O O . HIS A 1 211 ? 11.751 -3.763 2.307 1.00 84.00 211 HIS A O 1
ATOM 1735 N N . LYS A 1 212 ? 9.615 -3.348 2.895 1.00 90.06 212 LYS A N 1
ATOM 1736 C CA . LYS A 1 212 ? 9.550 -1.980 2.365 1.00 90.06 212 LYS A CA 1
ATOM 1737 C C . LYS A 1 212 ? 10.051 -0.968 3.399 1.00 90.06 212 LYS A C 1
ATOM 1739 O O . LYS A 1 212 ? 9.912 -1.215 4.596 1.00 90.06 212 LYS A O 1
ATOM 1744 N N . PRO A 1 213 ? 10.600 0.184 2.978 1.00 91.00 213 PRO A N 1
ATOM 1745 C CA . PRO A 1 213 ? 10.886 1.268 3.907 1.00 91.00 213 PRO A CA 1
ATOM 1746 C C . PRO A 1 213 ? 9.580 1.796 4.530 1.00 91.00 213 PRO A C 1
ATOM 1748 O O . PRO A 1 213 ? 8.549 1.841 3.850 1.00 91.00 213 PRO A O 1
ATOM 1751 N N . PRO A 1 214 ? 9.601 2.215 5.806 1.00 88.19 214 PRO A N 1
ATOM 1752 C CA . PRO A 1 214 ? 8.420 2.750 6.470 1.00 88.19 214 PRO A CA 1
ATOM 1753 C C . PRO A 1 214 ? 7.975 4.062 5.814 1.00 88.19 214 PRO A C 1
ATOM 1755 O O . PRO A 1 214 ? 8.777 4.975 5.629 1.00 88.19 214 PRO A O 1
ATOM 1758 N N . LEU A 1 215 ? 6.681 4.172 5.499 1.00 88.50 215 LEU A N 1
ATOM 1759 C CA . LEU A 1 215 ? 6.109 5.369 4.868 1.00 88.50 215 LEU A CA 1
ATOM 1760 C C . LEU A 1 215 ? 5.490 6.363 5.858 1.00 88.50 215 LEU A C 1
ATOM 1762 O O . LEU A 1 215 ? 5.201 7.492 5.480 1.00 88.50 215 LEU A O 1
ATOM 1766 N N . TYR A 1 216 ? 5.276 5.963 7.114 1.00 81.06 216 TYR A N 1
ATOM 1767 C CA . TYR A 1 216 ? 4.465 6.722 8.074 1.00 81.06 216 TYR A CA 1
ATOM 1768 C C . TYR A 1 216 ? 4.915 8.184 8.228 1.00 81.06 216 TYR A C 1
ATOM 1770 O O . TYR A 1 216 ? 4.120 9.102 8.045 1.00 81.06 216 TYR A O 1
ATOM 1778 N N . GLY A 1 217 ? 6.214 8.419 8.444 1.00 83.62 217 GLY A N 1
ATOM 1779 C CA . GLY A 1 217 ? 6.760 9.774 8.585 1.00 83.62 217 GLY A CA 1
ATOM 1780 C C . GLY A 1 217 ? 6.620 10.655 7.337 1.00 83.62 217 GLY A C 1
ATOM 1781 O O . GLY A 1 217 ? 6.724 11.870 7.441 1.00 83.62 217 GLY A O 1
ATOM 1782 N N . MET A 1 218 ? 6.354 10.071 6.165 1.00 86.25 218 MET A N 1
ATOM 1783 C CA . MET A 1 218 ? 6.205 10.814 4.911 1.00 86.25 218 MET A CA 1
ATOM 1784 C C . MET A 1 218 ? 4.801 11.373 4.691 1.00 86.25 218 MET A C 1
ATOM 1786 O O . MET A 1 218 ? 4.645 12.291 3.887 1.00 86.25 218 MET A O 1
ATOM 1790 N N . PHE A 1 219 ? 3.800 10.800 5.363 1.00 84.38 219 PHE A N 1
ATOM 1791 C CA . PHE A 1 219 ? 2.407 11.247 5.302 1.00 84.38 219 PHE A CA 1
ATOM 1792 C C . PHE A 1 219 ? 2.026 12.147 6.483 1.00 84.38 219 PHE A C 1
ATOM 1794 O O . PHE A 1 219 ? 0.991 12.797 6.434 1.00 84.38 219 PHE A O 1
ATOM 1801 N N . LEU A 1 220 ? 2.864 12.204 7.524 1.00 68.75 220 LEU A N 1
ATOM 1802 C CA . LEU A 1 220 ? 2.650 13.050 8.702 1.00 68.75 220 LEU A CA 1
ATOM 1803 C C . LEU A 1 220 ? 3.289 14.439 8.617 1.00 68.75 220 LEU A C 1
ATOM 1805 O O . LEU A 1 220 ? 2.995 15.296 9.446 1.00 68.75 220 LEU A O 1
ATOM 1809 N N . SER A 1 221 ? 4.195 14.670 7.667 1.00 49.72 221 SER A N 1
ATOM 1810 C CA . SER A 1 221 ? 4.864 15.960 7.526 1.00 49.72 221 SER A CA 1
ATOM 1811 C C . SER A 1 221 ? 3.961 16.943 6.773 1.00 49.72 221 SER A C 1
ATOM 1813 O O . SER A 1 221 ? 4.136 17.083 5.566 1.00 49.72 221 SER A O 1
ATOM 1815 N N . GLU A 1 222 ? 2.973 17.522 7.465 1.00 43.06 222 GLU A N 1
ATOM 1816 C CA . GLU A 1 222 ? 2.306 18.821 7.203 1.00 43.06 222 GLU A CA 1
ATOM 1817 C C . GLU A 1 222 ? 1.059 18.993 8.107 1.00 43.06 222 GLU A C 1
ATOM 1819 O O . GLU A 1 222 ? -0.058 19.157 7.629 1.00 43.06 222 GLU A O 1
ATOM 1824 N N . ASN A 1 223 ? 1.256 18.956 9.431 1.00 35.44 223 ASN A N 1
ATOM 1825 C CA . ASN A 1 223 ? 0.353 19.579 10.409 1.00 35.44 223 ASN A CA 1
ATOM 1826 C C . ASN A 1 223 ? 1.175 20.460 11.350 1.00 35.44 223 ASN A C 1
ATOM 1828 O O . ASN A 1 223 ? 2.207 19.954 11.851 1.00 35.44 223 ASN A O 1
#

Organism: NCBI:txid34690

Secondary structure (DSSP, 8-state):
---HHHHHHHHHHHHHS---TT--TT--EEEEE-SSS-EEEEETTEEEEE-TTEEEEES-GGGHHHHS-TT--EEEEEE---B--HHHHHHHHH-GGG----B-HHHHHHS-GGGSEEEEEEEEEEE-S-HHHHHIIIIIIHHHHTEEEEEEEEEEEB-TTT--BSS-TT-TTSPPSEEEEEEEEETT-GGGGTS-S--EEEEPPPSSTT-PPP-HHHHSS--

InterPro domains:
  IPR002052 DNA methylase, N-6 adenine-specific, conserved site [PS00092] (77-83)
  IPR007757 MT-A70-like [PF05063] (74-217)
  IPR007757 MT-A70-like [PS51143] (34-223)
  IPR029063 S-adenosyl-L-methionine-dependent methyltransferase superfamily [G3DSA:3.40.50.150] (58-199)
  IPR029063 S-adenosyl-L-methionine-dependent methyltransferase superfamily [SSF53335] (70-165)

Sequence (223 aa):
MCSWEELSEQAYLLNHAGSVEHYDADRRFRGQNSTNHTIITEMDGESFLIPPRVAFINSSIDRFEEYIDQDEKFDLIVLDPPWWNKYIRRVKAVNAKASYRMLTNADIKAIPLERHRHENTLVVVWCTNAPSHIDAVMKDFFPKWGVELVACWYWVKITGSSGQPVCKFNEPAQKQPYERIFIGLPKGSPMARTFPRERFLYSVPCAIHSHKPPLYGMFLSEN

Foldseek 3Di:
DPDVVVVVLLVVVLVPPPDPPDPDLADWDKDFAQDQAWDWDDDPNDIDTHGHGDIDIRHDLVCVCVPDPLQAADQEAEDAAQADDPVLVVVCVVPVPSHDDHDYLVRLLPRQLLSRHDQNRKYKYWAFPDPVRVCSVQPRRCVSSQWHWLAKEKEAAADPPPRHQPDDAPDPPDGGRIIIMTITGHPPRPCSVVPDRYYYHYDHDDSPPPDDDDCVVVVPPDD